Protein AF-A0AAN7PY61-F1 (afdb_monomer_lite)

InterPro domains:
  IPR019351 Protein of unknown function DUF2039 [PF10217] (177-212)
  IPR019351 Protein of unknown function DUF2039 [PTHR22876] (178-286)

Structure (mmCIF, N/CA/C/O backbone):
data_AF-A0AAN7PY61-F1
#
_entry.id   AF-A0AAN7PY61-F1
#
loop_
_atom_site.group_PDB
_atom_site.id
_atom_site.type_symbol
_atom_site.label_atom_id
_atom_site.label_alt_id
_atom_site.label_comp_id
_atom_site.label_asym_id
_atom_site.label_entity_id
_atom_site.label_seq_id
_atom_site.pdbx_PDB_ins_code
_atom_site.Cartn_x
_atom_site.Cartn_y
_atom_site.Cartn_z
_atom_site.occupancy
_atom_site.B_iso_or_equiv
_atom_site.auth_seq_id
_atom_site.auth_comp_id
_atom_site.auth_asym_id
_atom_site.auth_atom_id
_atom_site.pdbx_PDB_model_num
ATOM 1 N N . MET A 1 1 ? 0.287 25.549 4.977 1.00 31.89 1 MET A N 1
ATOM 2 C CA . MET A 1 1 ? 0.497 26.054 3.601 1.00 31.89 1 MET A CA 1
ATOM 3 C C . MET A 1 1 ? 0.969 24.890 2.740 1.00 31.89 1 MET A C 1
ATOM 5 O O . MET A 1 1 ? 1.768 24.112 3.234 1.00 31.89 1 MET A O 1
ATOM 9 N N . PHE A 1 2 ? 0.433 24.781 1.518 1.00 29.36 2 PHE A N 1
ATOM 10 C CA . PHE A 1 2 ? 0.507 23.669 0.547 1.00 29.36 2 PHE A CA 1
ATOM 11 C C . PHE A 1 2 ? -0.404 22.454 0.805 1.00 29.36 2 PHE A C 1
ATOM 13 O O . PHE A 1 2 ? 0.019 21.405 1.270 1.00 29.36 2 PHE A O 1
ATOM 20 N N . ARG A 1 3 ? -1.676 22.598 0.410 1.00 31.06 3 ARG A N 1
ATOM 21 C CA . ARG A 1 3 ? -2.543 21.488 -0.015 1.00 31.06 3 ARG A CA 1
ATOM 22 C C . ARG A 1 3 ? -3.275 21.902 -1.292 1.00 31.06 3 ARG A C 1
ATOM 24 O O . ARG A 1 3 ? -4.403 22.376 -1.241 1.00 31.06 3 ARG A O 1
ATOM 31 N N . GLN A 1 4 ? -2.618 21.745 -2.439 1.00 33.78 4 GLN A N 1
ATOM 32 C CA . GLN A 1 4 ? -3.354 21.411 -3.656 1.00 33.78 4 GLN A CA 1
ATOM 33 C C . GLN A 1 4 ? -3.580 19.902 -3.589 1.00 33.78 4 GLN A C 1
ATOM 35 O O . GLN A 1 4 ? -2.713 19.118 -3.954 1.00 33.78 4 GLN A O 1
ATOM 40 N N . VAL A 1 5 ? -4.708 19.503 -3.003 1.00 37.34 5 VAL A N 1
ATOM 41 C CA . VAL A 1 5 ? -5.177 18.117 -3.066 1.00 37.34 5 VAL A CA 1
ATOM 42 C C . VAL A 1 5 ? -5.652 17.911 -4.499 1.00 37.34 5 VAL A C 1
ATOM 44 O O . VAL A 1 5 ? -6.620 18.548 -4.924 1.00 37.34 5 VAL A O 1
ATOM 47 N N . PHE A 1 6 ? -4.938 17.099 -5.277 1.00 42.03 6 PHE A N 1
ATOM 48 C CA . PHE A 1 6 ? -5.400 16.716 -6.605 1.00 42.03 6 PHE A CA 1
ATOM 49 C C . PHE A 1 6 ? -6.742 15.984 -6.474 1.00 42.03 6 PHE A C 1
ATOM 51 O O . PHE A 1 6 ? -6.961 15.189 -5.564 1.00 42.03 6 PHE A O 1
ATOM 58 N N . SER A 1 7 ? -7.684 16.312 -7.359 1.00 38.72 7 SER A N 1
ATOM 59 C CA . SER A 1 7 ? -9.029 15.731 -7.353 1.00 38.72 7 SER A CA 1
ATOM 60 C C . SER A 1 7 ? -8.962 14.196 -7.448 1.00 38.72 7 SER A C 1
ATOM 62 O O .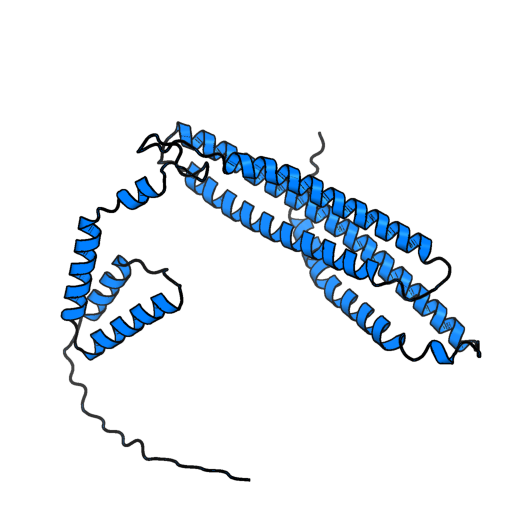 SER A 1 7 ? -8.171 13.694 -8.248 1.00 38.72 7 SER A O 1
ATOM 64 N N . PRO A 1 8 ? -9.863 13.440 -6.786 1.00 50.38 8 PRO A N 1
ATOM 65 C CA . PRO A 1 8 ? -10.015 11.986 -6.965 1.00 50.38 8 PRO A CA 1
ATOM 66 C C . PRO A 1 8 ? -10.172 11.536 -8.431 1.00 50.38 8 PRO A C 1
ATOM 68 O O . PRO A 1 8 ? -9.988 10.365 -8.764 1.00 50.38 8 PRO A O 1
ATOM 71 N N . ARG A 1 9 ? -10.515 12.463 -9.337 1.00 45.38 9 ARG A N 1
ATOM 72 C CA . ARG A 1 9 ? -10.538 12.226 -10.785 1.00 45.38 9 ARG A CA 1
ATOM 73 C C . ARG A 1 9 ? -9.144 11.964 -11.369 1.00 45.38 9 ARG A C 1
ATOM 75 O O . ARG A 1 9 ? -9.044 11.174 -12.300 1.00 45.38 9 ARG A O 1
ATOM 82 N N . CYS A 1 10 ? -8.081 12.554 -10.822 1.00 50.44 10 CYS A N 1
ATOM 83 C CA . CYS A 1 10 ? -6.712 12.364 -11.307 1.00 50.44 10 CYS A CA 1
ATOM 84 C C . CYS A 1 10 ? -6.205 10.936 -11.057 1.00 50.44 10 CYS A C 1
ATOM 86 O O . CYS A 1 10 ? -5.660 10.326 -11.972 1.00 50.44 10 CYS A O 1
ATOM 88 N N . LEU A 1 11 ? -6.471 10.365 -9.877 1.00 51.31 11 LEU A N 1
ATOM 89 C CA . LEU A 1 11 ? -6.081 8.990 -9.532 1.00 51.31 11 LEU A CA 1
ATOM 90 C C . LEU A 1 11 ? -6.728 7.946 -10.453 1.00 51.31 11 LEU A C 1
ATOM 92 O O . LEU A 1 11 ? -6.049 7.043 -10.941 1.00 51.31 11 LEU A O 1
ATOM 96 N N . LYS A 1 12 ? -8.021 8.102 -10.772 1.00 62.75 12 LYS A N 1
ATOM 97 C CA . LYS A 1 12 ? -8.717 7.207 -11.716 1.00 62.75 12 LYS A CA 1
ATOM 98 C C . LYS A 1 12 ? -8.114 7.270 -13.118 1.00 62.75 12 LYS A C 1
ATOM 100 O O . LYS A 1 12 ? -7.928 6.227 -13.744 1.00 62.75 12 LYS A O 1
ATOM 105 N N . THR A 1 13 ? -7.768 8.468 -13.586 1.00 61.09 13 THR A N 1
ATOM 106 C CA . THR A 1 13 ? -7.102 8.656 -14.880 1.00 61.09 13 THR A CA 1
ATOM 107 C C . THR A 1 13 ? -5.714 8.022 -14.879 1.00 61.09 13 THR A C 1
ATOM 109 O O . THR A 1 13 ? -5.390 7.279 -15.795 1.00 61.09 13 THR A O 1
ATOM 112 N N . ILE A 1 14 ? -4.917 8.228 -13.828 1.00 54.44 14 ILE A N 1
ATOM 113 C CA . ILE A 1 14 ? -3.570 7.654 -13.702 1.00 54.44 14 ILE A CA 1
ATOM 114 C C . ILE A 1 14 ? -3.623 6.118 -13.668 1.00 54.44 14 ILE A C 1
ATOM 116 O O . ILE A 1 14 ? -2.855 5.463 -14.372 1.00 54.44 14 ILE A O 1
ATOM 120 N N . HIS A 1 15 ? -4.557 5.530 -12.918 1.00 59.66 15 HIS A N 1
ATOM 121 C CA . HIS A 1 15 ? -4.718 4.077 -12.841 1.00 59.66 15 HIS A CA 1
ATOM 122 C C . HIS A 1 15 ? -5.191 3.464 -14.174 1.00 59.66 15 HIS A C 1
ATOM 124 O O . HIS A 1 15 ? -4.709 2.404 -14.582 1.00 59.66 15 HIS A O 1
ATOM 130 N N . ALA A 1 16 ? -6.084 4.147 -14.900 1.00 65.00 16 ALA A N 1
ATOM 131 C CA . ALA A 1 16 ? -6.486 3.749 -16.251 1.00 65.00 16 ALA A CA 1
ATOM 132 C C . ALA A 1 16 ? -5.308 3.810 -17.239 1.00 65.00 16 ALA A C 1
ATOM 134 O O . ALA A 1 16 ? -5.116 2.885 -18.034 1.00 65.00 16 ALA A O 1
ATOM 135 N N . THR A 1 17 ? -4.476 4.850 -17.136 1.00 63.41 17 THR A N 1
ATOM 136 C CA . THR A 1 17 ? -3.245 4.986 -17.921 1.00 63.41 17 THR A CA 1
ATOM 137 C C . THR A 1 17 ? -2.281 3.840 -17.615 1.00 63.41 17 THR A C 1
ATOM 139 O O . THR A 1 17 ? -1.837 3.167 -18.541 1.00 63.41 17 THR A O 1
ATOM 142 N N . LEU A 1 18 ? -2.035 3.514 -16.341 1.00 59.16 18 LEU A N 1
ATOM 143 C CA . LEU A 1 18 ? -1.177 2.385 -15.955 1.00 59.16 18 LEU A CA 1
ATOM 144 C C . LEU A 1 18 ? -1.665 1.047 -16.528 1.00 59.16 18 LEU A C 1
ATOM 146 O O . LEU A 1 18 ? -0.865 0.305 -17.101 1.00 59.16 18 LEU A O 1
ATOM 150 N N . LYS A 1 19 ? -2.973 0.761 -16.461 1.00 65.19 19 LYS A N 1
ATOM 151 C CA . LYS A 1 19 ? -3.559 -0.455 -17.060 1.00 65.19 19 LYS A CA 1
ATOM 152 C C . LYS A 1 19 ? -3.332 -0.552 -18.570 1.00 65.19 19 LYS A C 1
ATOM 154 O O . LYS A 1 19 ? -3.114 -1.649 -19.075 1.00 65.19 19 LYS A O 1
ATOM 159 N N . CYS A 1 20 ? -3.350 0.571 -19.286 1.00 59.47 20 CYS A N 1
ATOM 160 C CA . CYS A 1 20 ? -3.084 0.597 -20.727 1.00 59.47 20 CYS A CA 1
ATOM 161 C C . CYS A 1 20 ? -1.586 0.506 -21.066 1.00 59.47 20 CYS A C 1
ATOM 163 O O . CYS A 1 20 ? -1.228 0.082 -22.166 1.00 59.47 20 CYS A O 1
ATOM 165 N N . PHE A 1 21 ? -0.709 0.912 -20.144 1.00 57.25 21 PHE A N 1
ATOM 166 C CA . PHE A 1 21 ? 0.735 1.002 -20.369 1.00 57.25 21 PHE A CA 1
ATOM 167 C C . PHE A 1 21 ? 1.491 -0.301 -20.088 1.00 57.25 21 PHE A C 1
ATOM 169 O O . PHE A 1 21 ? 2.399 -0.646 -20.844 1.00 57.25 21 PHE A O 1
ATOM 176 N N . VAL A 1 22 ? 1.108 -1.059 -19.055 1.00 55.91 22 VAL A N 1
ATOM 177 C CA . VAL A 1 22 ? 1.799 -2.309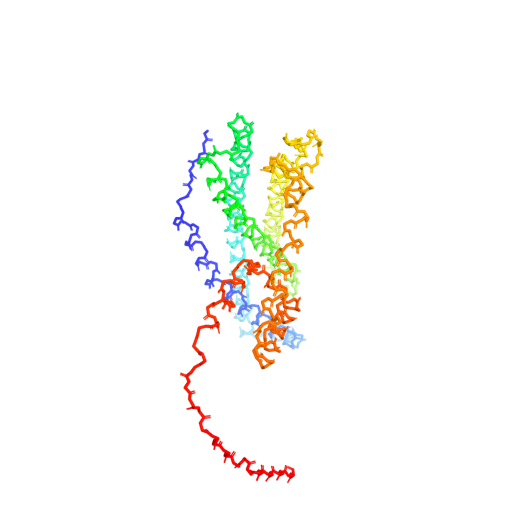 -18.674 1.00 55.91 22 VAL A CA 1
ATOM 178 C C . VAL A 1 22 ? 1.891 -3.332 -19.828 1.00 55.91 22 VAL A C 1
ATOM 180 O O . VAL A 1 22 ? 2.986 -3.847 -20.062 1.00 55.91 22 VAL A O 1
ATOM 183 N N . PRO A 1 23 ? 0.834 -3.589 -20.630 1.00 56.28 23 PRO A N 1
ATOM 184 C CA . PRO A 1 23 ? 0.918 -4.527 -21.756 1.00 56.28 23 PRO A CA 1
ATOM 185 C C . PRO A 1 23 ? 1.880 -4.076 -22.866 1.00 56.28 23 PRO A C 1
ATOM 187 O O . PRO A 1 23 ? 2.517 -4.908 -23.513 1.00 56.28 23 PRO A O 1
ATOM 190 N N . LYS A 1 24 ? 2.019 -2.759 -23.082 1.00 54.06 24 LYS A N 1
ATOM 191 C CA . LYS A 1 24 ? 2.924 -2.203 -24.101 1.00 54.06 24 LYS A CA 1
ATOM 192 C C . LYS A 1 24 ? 4.390 -2.419 -23.722 1.00 54.06 24 LYS A C 1
ATOM 194 O O . LYS A 1 24 ? 5.179 -2.799 -24.581 1.00 54.06 24 LYS A O 1
ATOM 199 N N . LEU A 1 25 ? 4.733 -2.278 -22.440 1.00 49.75 25 LEU A N 1
ATOM 200 C CA . LEU A 1 25 ? 6.088 -2.528 -21.928 1.00 49.75 25 LEU A CA 1
ATOM 201 C C . LEU A 1 25 ? 6.501 -4.005 -22.048 1.00 49.75 25 LEU A C 1
ATOM 203 O O . LEU A 1 25 ? 7.643 -4.303 -22.394 1.00 49.75 25 LEU A O 1
ATOM 207 N N . ILE A 1 26 ? 5.567 -4.938 -21.832 1.00 54.41 26 ILE A N 1
ATOM 208 C CA . ILE A 1 26 ? 5.822 -6.381 -21.992 1.00 54.41 26 ILE A CA 1
ATOM 209 C C . ILE A 1 26 ? 6.136 -6.723 -23.457 1.00 54.41 26 ILE A C 1
ATOM 211 O O . ILE A 1 26 ? 7.052 -7.500 -23.727 1.00 54.41 26 ILE A O 1
ATOM 215 N N . LYS A 1 27 ? 5.426 -6.103 -24.409 1.00 50.75 27 LYS A N 1
ATOM 216 C CA . LYS A 1 27 ? 5.650 -6.318 -25.846 1.00 50.75 27 LYS A CA 1
ATOM 217 C C . LYS A 1 27 ? 7.032 -5.829 -26.298 1.00 50.75 27 LYS A C 1
ATOM 219 O O . LYS A 1 27 ? 7.683 -6.513 -27.080 1.00 50.75 27 LYS A O 1
ATOM 224 N N . VAL A 1 28 ? 7.510 -4.705 -25.754 1.00 50.09 28 VAL A N 1
ATOM 225 C CA . VAL A 1 28 ? 8.865 -4.181 -26.020 1.00 50.09 28 VAL A CA 1
ATOM 226 C C . VAL A 1 28 ? 9.947 -5.134 -25.494 1.00 50.09 28 VAL A C 1
ATOM 228 O O . VAL A 1 28 ? 10.919 -5.392 -26.196 1.00 50.09 28 VAL A O 1
ATOM 231 N N . ARG A 1 29 ? 9.757 -5.737 -24.310 1.00 49.03 29 ARG A N 1
ATOM 232 C CA . ARG A 1 29 ? 10.710 -6.701 -23.724 1.00 49.03 29 ARG A CA 1
ATOM 233 C C . ARG A 1 29 ? 10.840 -7.998 -24.529 1.00 49.03 29 ARG A C 1
ATOM 235 O O . ARG A 1 29 ? 11.942 -8.516 -24.679 1.00 49.03 29 ARG A O 1
ATOM 242 N N . TYR A 1 30 ? 9.734 -8.528 -25.049 1.00 50.06 30 TYR A N 1
ATOM 243 C CA . TYR A 1 30 ? 9.778 -9.734 -25.885 1.00 50.06 30 TYR A CA 1
ATOM 244 C C . TYR A 1 30 ? 10.521 -9.488 -27.201 1.00 50.06 30 TYR A C 1
ATOM 246 O O . TYR A 1 30 ? 11.297 -10.336 -27.638 1.00 50.06 30 TYR A O 1
ATOM 254 N N . LEU A 1 31 ? 10.337 -8.309 -27.798 1.00 45.94 31 LEU A N 1
ATOM 255 C CA . LEU A 1 31 ? 11.013 -7.938 -29.039 1.00 45.94 31 LEU A CA 1
ATOM 256 C C . LEU A 1 31 ? 12.522 -7.739 -28.845 1.00 45.94 31 LEU A C 1
ATOM 258 O O . LEU A 1 31 ? 13.288 -8.118 -29.727 1.00 45.94 31 LEU A O 1
ATOM 262 N N . THR A 1 32 ? 12.963 -7.231 -27.690 1.00 45.12 32 THR A N 1
ATOM 263 C CA . THR A 1 32 ? 14.395 -7.070 -27.380 1.00 45.12 32 THR A CA 1
ATOM 264 C C . THR A 1 32 ? 15.069 -8.356 -26.894 1.00 45.12 32 THR A C 1
ATOM 266 O O . THR A 1 32 ? 16.267 -8.511 -27.089 1.00 45.12 32 THR A O 1
ATOM 269 N N . GLN A 1 33 ? 14.353 -9.322 -26.309 1.00 47.44 33 GLN A N 1
ATOM 270 C CA . GLN A 1 33 ? 14.961 -10.607 -25.921 1.00 47.44 33 GLN A CA 1
ATOM 271 C C . GLN A 1 33 ? 15.069 -11.612 -27.079 1.00 47.44 33 GLN A C 1
ATOM 273 O O . GLN A 1 33 ? 16.054 -12.344 -27.150 1.00 47.44 33 GLN A O 1
ATOM 278 N N . LEU A 1 34 ? 14.103 -11.642 -28.005 1.00 45.34 34 LEU A N 1
ATOM 279 C CA . LEU A 1 34 ? 14.107 -12.592 -29.130 1.00 45.34 34 LEU A CA 1
ATOM 280 C C . LEU A 1 34 ? 15.089 -12.227 -30.257 1.00 45.34 34 LEU A C 1
ATOM 282 O O . LEU A 1 34 ? 15.466 -13.099 -31.032 1.00 45.34 34 LEU A O 1
ATOM 286 N N . SER A 1 35 ? 15.527 -10.970 -30.347 1.00 44.31 35 SER A N 1
ATOM 287 C CA . SER A 1 35 ? 16.382 -10.482 -31.443 1.00 44.31 35 SER A CA 1
ATOM 288 C C . SER A 1 35 ? 17.881 -10.417 -31.109 1.00 44.31 35 SER A C 1
ATOM 290 O O . SER A 1 35 ? 18.705 -10.370 -32.020 1.00 44.31 35 SER A O 1
ATOM 292 N N . PHE A 1 36 ? 18.269 -10.459 -29.828 1.00 45.22 36 PHE A N 1
ATOM 293 C CA . PHE A 1 36 ? 19.639 -10.118 -29.412 1.00 45.22 36 PHE A CA 1
ATOM 294 C C . PHE A 1 36 ? 20.602 -11.300 -29.207 1.00 45.22 36 PHE A C 1
ATOM 296 O O . PHE A 1 36 ? 21.813 -11.104 -29.268 1.00 45.22 36 PHE A O 1
ATOM 303 N N . GLY A 1 37 ? 20.112 -12.526 -28.995 1.00 40.00 37 GLY A N 1
ATOM 304 C CA . GLY A 1 37 ? 20.971 -13.657 -28.608 1.00 40.00 37 GLY A CA 1
ATOM 305 C C . GLY A 1 37 ? 21.732 -14.358 -29.741 1.00 40.00 37 GLY A C 1
ATOM 306 O O . GLY A 1 37 ? 22.727 -15.021 -29.470 1.00 40.00 37 GLY A O 1
ATOM 307 N N . VAL A 1 38 ? 21.286 -14.244 -30.998 1.00 41.19 38 VAL A N 1
ATOM 308 C CA . VAL A 1 38 ? 21.812 -15.088 -32.097 1.00 41.19 38 VAL A CA 1
ATOM 309 C C . VAL A 1 38 ? 22.368 -14.280 -33.276 1.00 41.19 38 VAL A C 1
ATOM 311 O O . VAL A 1 38 ? 23.276 -14.748 -33.952 1.00 41.19 38 VAL A O 1
ATOM 314 N N . VAL A 1 39 ? 21.911 -13.044 -33.503 1.00 43.97 39 VAL A N 1
ATOM 315 C CA . VAL A 1 39 ? 22.248 -12.306 -34.738 1.00 43.97 39 VAL A CA 1
ATOM 316 C C . VAL A 1 39 ? 23.502 -11.429 -34.596 1.00 43.97 39 VAL A C 1
ATOM 318 O O . VAL A 1 39 ? 24.275 -11.287 -35.543 1.00 43.97 39 VAL A O 1
ATOM 321 N N . TYR A 1 40 ? 23.776 -10.882 -33.408 1.00 44.53 40 TYR A N 1
ATOM 322 C CA . TYR A 1 40 ? 24.840 -9.879 -33.242 1.00 44.53 40 TYR A CA 1
ATOM 323 C C . TYR A 1 40 ? 26.268 -10.451 -33.255 1.00 44.53 40 TYR A C 1
ATOM 325 O O . TYR A 1 40 ? 27.204 -9.750 -33.631 1.00 44.53 40 TYR A O 1
ATOM 333 N N . ALA A 1 41 ? 26.460 -11.726 -32.900 1.00 44.16 41 ALA A N 1
ATOM 334 C CA . ALA A 1 41 ? 27.795 -12.329 -32.841 1.00 44.16 41 ALA A CA 1
ATOM 335 C C . ALA A 1 41 ? 28.369 -12.709 -34.224 1.00 44.16 41 ALA A C 1
ATOM 337 O O . ALA A 1 41 ? 29.582 -12.854 -34.355 1.00 44.16 41 ALA A O 1
ATOM 338 N N . GLN A 1 42 ? 27.537 -12.834 -35.266 1.00 43.81 42 GLN A N 1
ATOM 339 C CA . GLN A 1 42 ? 27.986 -13.191 -36.624 1.00 43.81 42 GLN A CA 1
ATOM 340 C C . GLN A 1 42 ? 28.169 -11.988 -37.568 1.00 43.81 42 GLN A C 1
ATOM 342 O O . GLN A 1 42 ? 28.824 -12.129 -38.598 1.00 43.81 42 GLN A O 1
ATOM 347 N N . HIS A 1 43 ? 27.668 -10.796 -37.220 1.00 45.84 43 HIS A N 1
ATOM 348 C CA . HIS A 1 43 ? 27.615 -9.644 -38.137 1.00 45.84 43 HIS A CA 1
ATOM 349 C C . HIS A 1 43 ? 28.695 -8.563 -37.944 1.00 45.84 43 HIS A C 1
ATOM 351 O O . HIS A 1 43 ? 28.746 -7.613 -38.726 1.00 45.84 43 HIS A O 1
ATOM 357 N N . ILE A 1 44 ? 29.609 -8.706 -36.976 1.00 51.09 44 ILE A N 1
ATOM 358 C CA . ILE A 1 44 ? 30.625 -7.678 -36.653 1.00 51.09 44 ILE A CA 1
ATOM 359 C C . ILE A 1 44 ? 31.589 -7.371 -37.825 1.00 51.09 44 ILE A C 1
ATOM 361 O O . ILE A 1 44 ? 32.201 -6.306 -37.842 1.00 51.09 44 ILE A O 1
ATOM 365 N N . ASN A 1 45 ? 31.675 -8.219 -38.857 1.00 47.81 45 ASN A N 1
ATOM 366 C CA . ASN A 1 45 ? 32.587 -8.008 -39.991 1.00 47.81 45 ASN A CA 1
ATOM 367 C C . ASN A 1 45 ? 31.963 -7.427 -41.276 1.00 47.81 45 ASN A C 1
ATOM 369 O O . ASN A 1 45 ? 32.686 -7.260 -42.256 1.00 47.81 45 ASN A O 1
ATOM 373 N N . LEU A 1 46 ? 30.670 -7.073 -41.309 1.00 45.22 46 LEU A N 1
ATOM 374 C CA . LEU A 1 46 ? 30.045 -6.484 -42.506 1.00 45.22 46 LEU A CA 1
ATOM 375 C C . LEU A 1 46 ? 29.104 -5.326 -42.133 1.00 45.22 46 LEU A C 1
ATOM 377 O O . LEU A 1 46 ? 27.912 -5.520 -41.907 1.00 45.22 46 LEU A O 1
ATOM 381 N N . ARG A 1 47 ? 29.629 -4.093 -42.085 1.00 53.56 47 ARG A N 1
ATOM 382 C CA . ARG A 1 47 ? 28.804 -2.871 -42.033 1.00 53.56 47 ARG A CA 1
ATOM 383 C C . ARG A 1 47 ? 28.218 -2.599 -43.418 1.00 53.56 47 ARG A C 1
ATOM 385 O O . ARG A 1 47 ? 28.839 -1.922 -44.233 1.00 53.56 47 ARG A O 1
ATOM 392 N N . THR A 1 48 ? 27.041 -3.144 -43.697 1.00 60.59 48 THR A N 1
ATOM 393 C CA . THR A 1 48 ? 26.218 -2.708 -44.831 1.00 60.59 48 THR A CA 1
ATOM 394 C C . THR A 1 48 ? 25.410 -1.458 -44.440 1.00 60.59 48 THR A C 1
ATOM 396 O O . THR A 1 48 ? 25.161 -1.247 -43.252 1.00 60.59 48 THR A O 1
ATOM 399 N N . PRO A 1 49 ? 24.982 -0.616 -45.399 1.00 62.22 49 PRO A N 1
ATOM 400 C CA . PRO A 1 49 ? 24.085 0.517 -45.137 1.00 62.22 49 PRO A CA 1
ATOM 401 C C . PRO A 1 49 ? 22.772 0.102 -44.456 1.00 62.22 49 PRO A C 1
ATOM 403 O O . PRO A 1 49 ? 22.286 0.806 -43.580 1.00 62.22 49 PRO A O 1
ATOM 406 N N . GLU A 1 50 ? 22.251 -1.081 -44.791 1.00 62.31 50 GLU A N 1
ATOM 407 C CA . GLU A 1 50 ? 21.067 -1.666 -44.148 1.00 62.31 50 GLU A CA 1
ATOM 408 C C . GLU A 1 50 ? 21.297 -1.933 -42.646 1.00 62.31 50 GLU A C 1
ATOM 410 O O . GLU A 1 50 ? 20.386 -1.743 -41.844 1.00 62.31 50 GLU A O 1
ATOM 415 N N . ASN A 1 51 ? 22.521 -2.286 -42.229 1.00 66.25 51 ASN A N 1
ATOM 416 C CA . ASN A 1 51 ? 22.855 -2.507 -40.814 1.00 66.25 51 ASN A CA 1
ATOM 417 C C . ASN A 1 51 ? 22.910 -1.202 -39.995 1.00 66.25 51 ASN A C 1
ATOM 419 O O . ASN A 1 51 ? 22.736 -1.253 -38.780 1.00 66.25 51 ASN A O 1
ATOM 423 N N . LEU A 1 52 ? 23.130 -0.046 -40.635 1.00 72.31 52 LEU A N 1
ATOM 424 C CA . LEU A 1 52 ? 23.141 1.265 -39.968 1.00 72.31 52 LEU A CA 1
ATOM 425 C C . LEU A 1 52 ? 21.725 1.745 -39.615 1.00 72.31 52 LEU A C 1
ATOM 427 O O . LEU A 1 52 ? 21.511 2.230 -38.508 1.00 72.31 52 LEU A O 1
ATOM 431 N N . GLU A 1 53 ? 20.750 1.559 -40.509 1.00 77.81 53 GLU A N 1
ATOM 432 C CA . GLU A 1 53 ? 19.347 1.937 -40.262 1.00 77.81 53 GLU A CA 1
ATOM 433 C C . GLU A 1 53 ? 18.743 1.138 -39.092 1.00 77.81 53 GLU A C 1
ATOM 435 O O . GLU A 1 53 ? 18.123 1.702 -38.190 1.00 77.81 53 GLU A O 1
ATOM 440 N N . HIS A 1 54 ? 19.037 -0.166 -39.028 1.00 78.50 54 HIS A N 1
ATOM 441 C CA . HIS A 1 54 ? 18.622 -1.022 -37.911 1.00 78.50 54 HIS A CA 1
ATOM 442 C C . HIS A 1 54 ? 19.251 -0.592 -36.575 1.00 78.50 54 HIS A C 1
ATOM 444 O O . HIS A 1 54 ? 18.614 -0.700 -35.525 1.00 78.50 54 HIS A O 1
ATOM 450 N N . GLU A 1 55 ? 20.492 -0.095 -36.590 1.00 79.50 55 GLU A N 1
ATOM 451 C CA . GLU A 1 55 ? 21.158 0.416 -35.390 1.00 79.50 55 GLU A CA 1
ATOM 452 C C . GLU A 1 55 ? 20.476 1.688 -34.862 1.00 79.50 55 GLU A C 1
ATOM 454 O O . GLU A 1 55 ? 20.255 1.825 -33.655 1.00 79.50 55 GLU A O 1
ATOM 459 N N . GLU A 1 56 ? 20.099 2.607 -35.754 1.00 81.62 56 GLU A N 1
ATOM 460 C CA . GLU A 1 56 ? 19.373 3.827 -35.392 1.00 81.62 56 GLU A CA 1
ATOM 461 C C . GLU A 1 56 ? 17.982 3.531 -34.825 1.00 81.62 56 GLU A C 1
ATOM 463 O O . GLU A 1 56 ? 17.597 4.118 -33.808 1.00 81.62 56 GLU A O 1
ATOM 468 N N . ASP A 1 57 ? 17.248 2.591 -35.421 1.00 81.88 57 ASP A N 1
ATOM 469 C CA . ASP A 1 57 ? 15.938 2.176 -34.919 1.00 81.88 57 ASP A CA 1
ATOM 470 C C . ASP A 1 57 ? 16.037 1.499 -33.547 1.00 81.88 57 ASP A C 1
ATOM 472 O O . ASP A 1 57 ? 15.225 1.777 -32.659 1.00 81.88 57 ASP A O 1
ATOM 476 N N . LEU A 1 58 ? 17.068 0.679 -33.313 1.00 79.19 58 LEU A N 1
ATOM 477 C CA . LEU A 1 58 ? 17.339 0.104 -31.992 1.00 79.19 58 LEU A CA 1
ATOM 478 C C . LEU A 1 58 ? 17.673 1.183 -30.955 1.00 79.19 58 LEU A C 1
ATOM 480 O O . LEU A 1 58 ? 17.167 1.127 -29.827 1.00 79.19 58 LEU A O 1
ATOM 484 N N . ARG A 1 59 ? 18.481 2.189 -31.317 1.00 80.81 59 ARG A N 1
ATOM 485 C CA . ARG A 1 59 ? 18.775 3.334 -30.438 1.00 80.81 59 ARG A CA 1
ATOM 486 C C . ARG A 1 59 ? 17.511 4.130 -30.121 1.00 80.81 59 ARG A C 1
ATOM 488 O O . ARG A 1 59 ? 17.279 4.448 -28.954 1.00 80.81 59 ARG A O 1
ATOM 495 N N . ARG A 1 60 ? 16.665 4.400 -31.123 1.00 82.88 60 ARG A N 1
ATOM 496 C CA . ARG A 1 60 ? 15.383 5.103 -30.947 1.00 82.88 60 ARG A CA 1
ATOM 497 C C . ARG A 1 60 ? 14.450 4.325 -30.021 1.00 82.88 60 ARG A C 1
ATOM 499 O O . ARG A 1 60 ? 13.961 4.890 -29.048 1.00 82.88 60 ARG A O 1
ATOM 506 N N . ALA A 1 61 ? 14.274 3.027 -30.261 1.00 81.31 61 ALA A N 1
ATOM 507 C CA . ALA A 1 61 ? 13.450 2.160 -29.422 1.00 81.31 61 ALA A CA 1
ATOM 508 C C . ALA A 1 61 ? 13.968 2.078 -27.975 1.00 81.31 61 ALA A C 1
ATOM 510 O O . ALA A 1 61 ? 13.175 2.089 -27.031 1.00 81.31 61 ALA A O 1
ATOM 511 N N . THR A 1 62 ? 15.292 2.037 -27.784 1.00 80.19 62 THR A N 1
ATOM 512 C CA . THR A 1 62 ? 15.914 2.057 -26.449 1.00 80.19 62 THR A CA 1
ATOM 513 C C . THR A 1 62 ? 15.599 3.361 -25.718 1.00 80.19 62 THR A C 1
ATOM 515 O O . THR A 1 62 ? 15.076 3.324 -24.604 1.00 80.19 62 THR A O 1
ATOM 518 N N . LEU A 1 63 ? 15.826 4.504 -26.372 1.00 81.94 63 LEU A N 1
ATOM 519 C CA . LEU A 1 63 ? 15.559 5.827 -25.809 1.00 81.94 63 LEU A CA 1
ATOM 520 C C . LEU A 1 63 ? 14.072 6.026 -25.474 1.00 81.94 63 LEU A C 1
ATOM 522 O O . LEU A 1 63 ? 13.726 6.578 -24.429 1.00 81.94 63 LEU A O 1
ATOM 526 N N . GLU A 1 64 ? 13.169 5.573 -26.344 1.00 83.62 64 GLU A N 1
ATOM 527 C CA . GLU A 1 64 ? 11.728 5.587 -26.081 1.00 83.62 64 GLU A CA 1
ATOM 528 C C . GLU A 1 64 ? 11.376 4.735 -24.858 1.00 83.62 64 GLU A C 1
ATOM 530 O O . GLU A 1 64 ? 10.659 5.202 -23.970 1.00 83.62 64 GLU A O 1
ATOM 535 N N . GLY A 1 65 ? 11.928 3.521 -24.761 1.00 82.69 65 GLY A N 1
ATOM 536 C CA . GLY A 1 65 ? 11.763 2.642 -23.604 1.00 82.69 65 GLY A CA 1
ATOM 537 C C . GLY A 1 65 ? 12.209 3.294 -22.293 1.00 82.69 65 GLY A C 1
ATOM 538 O O . GLY A 1 65 ? 11.471 3.271 -21.307 1.00 82.69 65 GLY A O 1
ATOM 539 N N . GLU A 1 66 ? 13.377 3.934 -22.286 1.00 81.88 66 GLU A N 1
ATOM 540 C CA . GLU A 1 66 ? 13.914 4.660 -21.129 1.00 81.88 66 GLU A CA 1
ATOM 541 C C . GLU A 1 66 ? 13.032 5.854 -20.738 1.00 81.88 66 GLU A C 1
ATOM 543 O O . GLU A 1 66 ? 12.725 6.048 -19.556 1.00 81.88 66 GLU A O 1
ATOM 548 N N . ASN A 1 67 ? 12.552 6.621 -21.721 1.00 83.69 67 ASN A N 1
ATOM 549 C CA . ASN A 1 67 ? 11.616 7.719 -21.490 1.00 83.69 67 ASN A CA 1
ATOM 550 C C . ASN A 1 67 ? 10.304 7.222 -20.867 1.00 83.69 67 ASN A C 1
ATOM 552 O O . ASN A 1 67 ? 9.796 7.842 -19.928 1.00 83.69 67 ASN A O 1
ATOM 556 N N . TYR A 1 68 ? 9.776 6.086 -21.330 1.00 86.25 68 TYR A N 1
ATOM 557 C CA . TYR A 1 68 ? 8.588 5.474 -20.737 1.00 86.25 68 TYR A CA 1
ATOM 558 C C . TYR A 1 68 ? 8.826 5.005 -19.301 1.00 86.25 68 TYR A C 1
ATOM 560 O O . TYR A 1 68 ? 7.983 5.250 -18.437 1.00 86.25 68 TYR A O 1
ATOM 568 N N . LEU A 1 69 ? 9.969 4.375 -19.018 1.00 87.69 69 LEU A N 1
ATOM 569 C CA . LEU A 1 69 ? 10.327 3.976 -17.655 1.00 87.69 69 LEU A CA 1
ATOM 570 C C . LEU A 1 69 ? 10.456 5.195 -16.735 1.00 87.69 69 LEU A C 1
ATOM 572 O O . LEU A 1 69 ? 9.936 5.179 -15.620 1.00 87.69 69 LEU A O 1
ATOM 576 N N . SER A 1 70 ? 11.070 6.279 -17.213 1.00 88.25 70 SER A N 1
ATOM 577 C CA . SER A 1 70 ? 11.180 7.530 -16.459 1.00 88.25 70 SER A CA 1
ATOM 578 C C . SER A 1 70 ? 9.806 8.132 -16.137 1.00 88.25 70 SER A C 1
ATOM 580 O O . SER A 1 70 ? 9.542 8.485 -14.986 1.00 88.25 70 SER A O 1
ATOM 582 N N . GLN A 1 71 ? 8.893 8.187 -17.113 1.00 89.94 71 GLN A N 1
ATOM 583 C CA . GLN A 1 71 ? 7.516 8.646 -16.889 1.00 89.94 71 GLN A CA 1
ATOM 584 C C . GLN A 1 71 ? 6.775 7.758 -15.885 1.00 89.94 71 GLN A C 1
ATOM 586 O O . GLN A 1 71 ? 6.103 8.269 -14.986 1.00 89.94 71 GLN A O 1
ATOM 591 N N . LEU A 1 72 ? 6.934 6.438 -15.997 1.00 90.56 72 LEU A N 1
ATOM 592 C CA . LEU A 1 72 ? 6.318 5.474 -15.094 1.00 90.56 72 LEU A CA 1
ATOM 593 C C . LEU A 1 72 ? 6.809 5.653 -13.651 1.00 90.56 72 LEU A C 1
ATOM 595 O O . LEU A 1 72 ? 5.992 5.668 -12.732 1.00 90.56 72 LEU A O 1
ATOM 599 N N .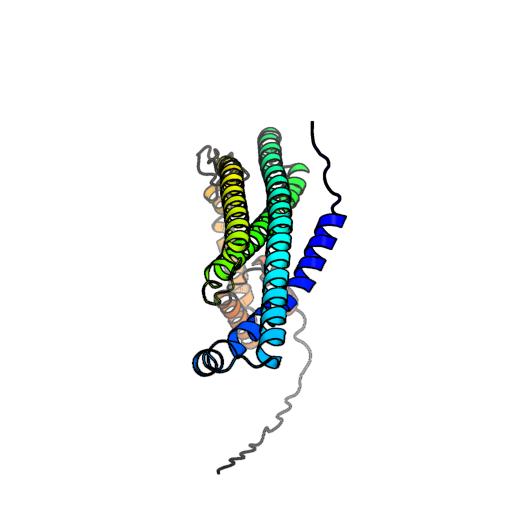 ILE A 1 73 ? 8.115 5.849 -13.448 1.00 92.56 73 ILE A N 1
ATOM 600 C CA . ILE A 1 73 ? 8.701 6.132 -12.129 1.00 92.56 73 ILE A CA 1
ATOM 601 C C . ILE A 1 73 ? 8.135 7.433 -11.550 1.00 92.56 73 ILE A C 1
ATOM 603 O O . ILE A 1 73 ? 7.757 7.466 -10.377 1.00 92.56 73 ILE A O 1
ATOM 607 N N . CYS A 1 74 ? 8.018 8.488 -12.362 1.00 91.31 74 CYS A N 1
ATOM 608 C CA . CYS A 1 74 ? 7.414 9.754 -11.944 1.00 91.31 74 CYS A CA 1
ATOM 609 C C . CYS A 1 74 ? 5.950 9.585 -11.511 1.00 91.31 74 CYS A C 1
ATOM 611 O O . CYS A 1 74 ? 5.564 10.081 -10.453 1.00 91.31 74 CYS A O 1
ATOM 613 N N . MET A 1 75 ? 5.140 8.854 -12.284 1.00 92.88 75 MET A N 1
ATOM 614 C CA . MET A 1 75 ? 3.745 8.566 -11.928 1.00 92.88 75 MET A CA 1
ATOM 615 C C . MET A 1 75 ? 3.650 7.748 -10.638 1.00 92.88 75 MET A C 1
ATOM 617 O O . MET A 1 75 ? 2.856 8.066 -9.754 1.00 92.88 75 MET A O 1
ATOM 621 N N . LEU A 1 76 ? 4.483 6.715 -10.512 1.00 94.50 76 LEU A N 1
ATOM 622 C CA . LEU A 1 76 ? 4.496 5.837 -9.350 1.00 94.50 76 LEU A CA 1
ATOM 623 C C . LEU A 1 76 ? 4.907 6.582 -8.079 1.00 94.50 76 LEU A C 1
ATOM 625 O O . LEU A 1 76 ? 4.316 6.374 -7.024 1.00 94.50 76 LEU A O 1
ATOM 629 N N . ARG A 1 77 ? 5.866 7.507 -8.186 1.00 95.06 77 ARG A N 1
ATOM 630 C CA . ARG A 1 77 ? 6.256 8.397 -7.090 1.00 95.06 77 ARG A CA 1
ATOM 631 C C . ARG A 1 77 ? 5.069 9.207 -6.567 1.00 95.06 77 ARG A C 1
ATOM 633 O O . ARG A 1 77 ? 4.891 9.287 -5.353 1.00 95.06 77 ARG A O 1
ATOM 640 N N . THR A 1 78 ? 4.282 9.799 -7.465 1.00 93.75 78 THR A N 1
ATOM 641 C CA . THR A 1 78 ? 3.088 10.573 -7.100 1.00 93.75 78 THR A CA 1
ATOM 642 C C . THR A 1 78 ? 2.052 9.687 -6.418 1.00 93.75 78 THR A C 1
ATOM 644 O O . THR A 1 78 ? 1.610 10.018 -5.324 1.00 93.75 78 THR A O 1
ATOM 647 N N . LEU A 1 79 ? 1.744 8.523 -6.999 1.00 94.62 79 LEU A N 1
ATOM 648 C CA . LEU A 1 79 ? 0.771 7.585 -6.431 1.00 94.62 79 LEU A CA 1
ATOM 649 C C . LEU A 1 79 ? 1.161 7.105 -5.033 1.00 94.62 79 LEU A C 1
ATOM 651 O O . LEU A 1 79 ? 0.322 7.101 -4.136 1.00 94.62 79 LEU A O 1
ATOM 655 N N . ILE A 1 80 ? 2.426 6.727 -4.831 1.00 94.81 80 ILE A N 1
ATOM 656 C CA . ILE A 1 80 ? 2.916 6.282 -3.522 1.00 94.81 80 ILE A CA 1
ATOM 657 C C . ILE A 1 80 ? 2.773 7.402 -2.495 1.00 94.81 80 ILE A C 1
ATOM 659 O O . ILE A 1 80 ? 2.311 7.137 -1.391 1.00 94.81 80 ILE A O 1
ATOM 663 N N . LEU A 1 81 ? 3.139 8.635 -2.856 1.00 94.38 81 LEU A N 1
ATOM 664 C CA . LEU A 1 81 ? 3.057 9.779 -1.951 1.00 94.38 81 LEU A CA 1
ATOM 665 C C . LEU A 1 81 ? 1.608 10.144 -1.598 1.00 94.38 81 LEU A C 1
ATOM 667 O O . LEU A 1 81 ? 1.307 10.387 -0.435 1.00 94.38 81 LEU A O 1
ATOM 671 N N . GLU A 1 82 ? 0.710 10.192 -2.580 1.00 94.06 82 GLU A N 1
ATOM 672 C CA . GLU A 1 82 ? -0.704 10.513 -2.348 1.00 94.06 82 GLU A CA 1
ATOM 673 C C . GLU A 1 82 ? -1.376 9.438 -1.488 1.00 94.06 82 GLU A C 1
ATOM 675 O O . GLU A 1 82 ? -1.978 9.746 -0.459 1.00 94.06 82 GLU A O 1
ATOM 680 N N . THR A 1 83 ? -1.186 8.168 -1.851 1.00 95.44 83 THR A N 1
ATOM 681 C CA . THR A 1 83 ? -1.764 7.025 -1.129 1.00 95.44 83 THR A CA 1
ATOM 682 C C . THR A 1 83 ? -1.216 6.934 0.294 1.00 95.44 83 THR A C 1
ATOM 684 O O . THR A 1 83 ? -1.970 6.666 1.229 1.00 95.44 83 THR A O 1
ATOM 687 N N . SER A 1 84 ? 0.082 7.193 0.500 1.00 96.19 84 SER A N 1
ATOM 688 C CA . SER A 1 84 ? 0.677 7.162 1.838 1.00 96.19 84 SER A CA 1
ATOM 689 C C . SER A 1 84 ? 0.159 8.290 2.728 1.00 96.19 84 SER A C 1
ATOM 691 O O . SER A 1 84 ? -0.097 8.050 3.907 1.00 96.19 84 SER A O 1
ATOM 693 N N . ILE A 1 85 ? -0.039 9.494 2.180 1.00 95.56 85 ILE A N 1
ATOM 694 C CA . ILE A 1 85 ? -0.635 10.621 2.908 1.00 95.56 85 ILE A CA 1
ATOM 695 C C . ILE A 1 85 ? -2.082 10.295 3.290 1.00 95.56 85 ILE A C 1
ATOM 697 O O . ILE A 1 85 ? -2.443 10.438 4.456 1.00 95.56 85 ILE A O 1
ATOM 701 N N . GLU A 1 86 ? -2.900 9.809 2.353 1.00 96.38 86 GLU A N 1
ATOM 702 C CA . GLU A 1 86 ? -4.282 9.416 2.658 1.00 96.38 86 GLU A CA 1
ATOM 703 C C . GLU A 1 86 ? -4.347 8.303 3.712 1.00 96.38 86 GLU A C 1
ATOM 705 O O . GLU A 1 86 ? -5.209 8.322 4.597 1.00 96.38 86 GLU A O 1
ATOM 710 N N . TYR A 1 87 ? -3.424 7.340 3.654 1.00 97.19 87 TYR A N 1
ATOM 711 C CA . TYR A 1 87 ? -3.356 6.271 4.642 1.00 97.19 87 TYR A CA 1
ATOM 712 C C . TYR A 1 87 ? -2.980 6.814 6.026 1.00 97.19 87 TYR A C 1
ATOM 714 O O . TYR A 1 87 ? -3.641 6.491 7.013 1.00 97.19 87 TYR A O 1
ATOM 722 N N . GLN A 1 88 ? -1.988 7.708 6.109 1.00 96.00 88 GLN A N 1
ATOM 723 C CA . GLN A 1 88 ? -1.614 8.387 7.355 1.00 96.00 88 GLN A CA 1
ATOM 724 C C . GLN A 1 88 ? -2.789 9.165 7.957 1.00 96.00 88 GLN A C 1
ATOM 726 O O . GLN A 1 88 ? -3.029 9.071 9.160 1.00 96.00 88 GLN A O 1
ATOM 731 N N . GLU A 1 89 ? -3.562 9.884 7.140 1.00 95.94 89 GLU A N 1
ATOM 732 C CA . GLU A 1 89 ? -4.768 10.580 7.600 1.00 95.94 89 GLU A CA 1
ATOM 733 C C . GLU A 1 89 ? -5.803 9.617 8.190 1.00 95.94 89 GLU A C 1
ATOM 735 O O . GLU A 1 89 ? -6.390 9.909 9.235 1.00 95.94 89 GLU A O 1
ATOM 740 N N . CYS A 1 90 ? -6.001 8.452 7.565 1.00 96.12 90 CYS A N 1
ATOM 741 C CA . CYS A 1 90 ? -6.893 7.422 8.094 1.00 96.12 90 CYS A CA 1
ATOM 742 C C . CYS A 1 90 ? -6.409 6.907 9.456 1.00 96.12 90 CYS A C 1
ATOM 744 O O . CYS A 1 90 ? -7.213 6.795 10.382 1.00 96.12 90 CYS A O 1
ATOM 746 N N . LEU A 1 91 ? -5.105 6.653 9.611 1.00 95.12 91 LEU A N 1
ATOM 747 C CA . LEU A 1 91 ? -4.525 6.196 10.877 1.00 95.12 91 LEU A CA 1
ATOM 748 C C . LEU A 1 91 ? -4.650 7.255 11.981 1.00 95.12 91 LEU A C 1
ATOM 750 O O . LEU A 1 91 ? -5.046 6.929 13.100 1.00 95.12 91 LEU A O 1
ATOM 754 N N . ILE A 1 92 ? -4.373 8.526 11.675 1.00 94.56 92 ILE A N 1
ATOM 755 C CA . ILE A 1 92 ? -4.540 9.642 12.620 1.00 94.56 92 ILE A CA 1
ATOM 756 C C . ILE A 1 92 ? -5.999 9.737 13.069 1.00 94.56 92 ILE A C 1
ATOM 758 O O . ILE A 1 92 ? -6.277 9.748 14.269 1.00 94.56 92 ILE A O 1
ATOM 762 N N . LYS A 1 93 ? -6.941 9.713 12.123 1.00 94.56 93 LYS A N 1
ATOM 763 C CA . LYS A 1 93 ? -8.372 9.782 12.431 1.00 94.56 93 LYS A CA 1
ATOM 764 C C . LYS A 1 93 ? -8.845 8.575 13.244 1.00 94.56 93 LYS A C 1
ATOM 766 O O . LYS A 1 93 ? -9.670 8.710 14.146 1.00 94.56 93 LYS A O 1
ATOM 771 N N . GLN A 1 94 ? -8.293 7.391 12.974 1.00 92.69 94 GLN A N 1
ATOM 772 C CA . GLN A 1 94 ? -8.540 6.192 13.770 1.00 92.69 94 GLN A CA 1
ATOM 773 C C . GLN A 1 94 ? -8.047 6.366 15.214 1.00 92.69 94 GLN A C 1
ATOM 775 O O . GLN A 1 94 ? -8.758 5.978 16.143 1.00 92.69 94 GLN A O 1
ATOM 780 N N . ILE A 1 95 ? -6.869 6.964 15.424 1.00 90.88 95 ILE A N 1
ATOM 781 C CA . ILE A 1 95 ? -6.337 7.277 16.760 1.00 90.88 95 ILE A CA 1
ATOM 782 C C . ILE A 1 95 ? -7.253 8.268 17.493 1.00 90.88 95 ILE A C 1
ATOM 784 O O . ILE A 1 95 ? -7.557 8.057 18.668 1.00 90.88 95 ILE A O 1
ATOM 788 N N . GLU A 1 96 ? -7.701 9.328 16.820 1.00 91.38 96 GLU A N 1
ATOM 789 C CA . GLU A 1 96 ? -8.587 10.357 17.383 1.00 91.38 96 GLU A CA 1
ATOM 790 C C . GLU A 1 96 ? -9.931 9.773 17.823 1.00 91.38 96 GLU A C 1
ATOM 792 O O . GLU A 1 96 ? -10.261 9.835 19.009 1.00 91.38 96 GLU A O 1
ATOM 797 N N . LEU A 1 97 ? -10.641 9.093 16.918 1.00 88.81 97 LEU A N 1
ATOM 798 C CA . LEU A 1 97 ? -11.921 8.446 17.228 1.00 88.81 97 LEU A CA 1
ATOM 799 C C . LEU A 1 97 ? -11.781 7.402 18.335 1.00 88.81 97 LEU A C 1
ATOM 801 O O . LEU A 1 97 ? -12.647 7.266 19.195 1.00 88.81 97 LEU A O 1
ATOM 805 N N . THR A 1 98 ? -10.661 6.680 18.360 1.00 85.19 98 THR A N 1
ATOM 806 C CA . THR A 1 98 ? -10.387 5.723 19.431 1.00 85.19 98 THR A CA 1
ATOM 807 C C . THR A 1 98 ? -10.247 6.428 20.788 1.00 85.19 98 THR A C 1
ATOM 809 O O . THR A 1 98 ? -10.744 5.918 21.791 1.00 85.19 98 THR A O 1
ATOM 812 N N . LYS A 1 99 ? -9.593 7.596 20.854 1.00 86.00 99 LYS A N 1
ATOM 813 C CA . LYS A 1 99 ? -9.484 8.393 22.091 1.00 86.00 99 LYS A CA 1
ATOM 814 C C . LYS A 1 99 ? -10.834 8.976 22.515 1.00 86.00 99 LYS A C 1
ATOM 816 O O . LYS A 1 99 ? -11.132 9.017 23.707 1.00 86.00 99 LYS A O 1
ATOM 821 N N . GLU A 1 100 ? -11.656 9.411 21.568 1.00 85.38 100 GLU A N 1
ATOM 822 C CA . GLU A 1 100 ? -13.004 9.920 21.847 1.00 85.38 100 GLU A CA 1
ATOM 823 C C . GLU A 1 100 ? -13.924 8.817 22.381 1.00 85.38 100 GLU A C 1
ATOM 825 O O . GLU A 1 100 ? -14.548 8.989 23.429 1.00 85.38 100 GLU A O 1
ATOM 830 N N . ASN A 1 101 ? -13.917 7.641 21.750 1.00 80.62 101 ASN A N 1
ATOM 831 C CA . ASN A 1 101 ? -14.734 6.501 22.169 1.00 80.62 101 ASN A CA 1
ATOM 832 C C . ASN A 1 101 ? -14.374 6.009 23.575 1.00 80.62 101 ASN A C 1
ATOM 834 O O . ASN A 1 101 ? -15.260 5.611 24.329 1.00 80.62 101 ASN A O 1
ATOM 838 N N . THR A 1 102 ? -13.100 6.100 23.982 1.00 77.44 102 THR A N 1
ATOM 839 C CA . THR A 1 102 ? -12.720 5.781 25.370 1.00 77.44 102 THR A CA 1
ATOM 840 C C . THR A 1 102 ? -13.328 6.723 26.414 1.00 77.44 102 THR A C 1
ATOM 842 O O . THR A 1 102 ? -13.405 6.339 27.575 1.00 77.44 102 THR A O 1
ATOM 845 N N . LYS A 1 103 ? -13.775 7.928 26.030 1.00 81.81 103 LYS A N 1
ATOM 846 C CA . LYS A 1 103 ? -14.419 8.887 26.944 1.00 81.81 103 LYS A CA 1
ATOM 847 C C . LYS A 1 103 ? -15.935 8.698 27.033 1.00 81.81 103 LYS A C 1
ATOM 849 O O . LYS A 1 103 ? -16.499 8.898 28.099 1.00 81.81 103 LYS A O 1
ATOM 854 N N . ILE A 1 104 ? -16.582 8.357 25.916 1.00 75.50 104 ILE A N 1
ATOM 855 C CA . ILE A 1 104 ? -18.052 8.322 25.794 1.00 75.50 104 ILE A CA 1
ATOM 856 C C . ILE A 1 104 ? -18.624 6.946 26.191 1.00 75.50 104 ILE A C 1
ATOM 858 O O . ILE A 1 104 ? -19.772 6.856 26.617 1.00 75.50 104 ILE A O 1
ATOM 862 N N . GLY A 1 105 ? -17.820 5.878 26.119 1.00 67.06 105 GLY A N 1
ATOM 863 C CA . GLY A 1 105 ? -18.247 4.514 26.437 1.00 67.06 105 GLY A CA 1
ATOM 864 C C . GLY A 1 105 ? -18.667 3.698 25.200 1.00 67.06 105 GLY A C 1
ATOM 865 O O . GLY A 1 105 ? -18.460 4.124 24.062 1.00 67.06 105 GLY A O 1
ATOM 866 N N . PRO A 1 106 ? -19.209 2.480 25.389 1.00 64.06 106 PRO A N 1
ATOM 867 C CA . PRO A 1 106 ? -19.345 1.483 24.321 1.00 64.06 106 PRO A CA 1
ATOM 868 C C . PRO A 1 106 ? -20.477 1.734 23.309 1.00 64.06 106 PRO A C 1
ATOM 870 O O . PRO A 1 106 ? -20.542 1.019 22.315 1.00 64.06 106 PRO A O 1
ATOM 873 N N . VAL A 1 107 ? -21.353 2.725 23.509 1.00 61.03 107 VAL A N 1
ATOM 874 C CA . VAL A 1 107 ? -22.550 2.917 22.669 1.00 61.03 107 VAL A CA 1
ATOM 875 C C . VAL A 1 107 ? -22.532 4.305 22.028 1.00 61.03 107 VAL A C 1
ATOM 877 O O . VAL A 1 107 ? -22.717 5.311 22.707 1.00 61.03 107 VAL A O 1
ATOM 880 N N . GLY A 1 108 ? -22.305 4.381 20.712 1.00 64.75 108 GLY A N 1
ATOM 881 C CA . GLY A 1 108 ? -22.346 5.655 19.990 1.00 64.75 108 GLY A CA 1
ATOM 882 C C . GLY A 1 108 ? -22.089 5.551 18.485 1.00 64.75 108 GLY A C 1
ATOM 883 O O . GLY A 1 108 ? -21.356 4.679 18.027 1.00 64.75 108 GLY A O 1
ATOM 884 N N . LYS A 1 109 ? -22.639 6.511 17.722 1.00 71.19 109 LYS A N 1
ATOM 885 C CA . LYS A 1 109 ? -22.502 6.658 16.251 1.00 71.19 109 LYS A CA 1
ATOM 886 C C . LYS A 1 109 ? -21.046 6.742 15.751 1.00 71.19 109 LYS A C 1
ATOM 888 O O . LYS A 1 109 ? -20.778 6.616 14.560 1.00 71.19 109 LYS A O 1
ATOM 893 N N . HIS A 1 110 ? -20.095 6.970 16.654 1.00 71.38 110 HIS A N 1
ATOM 894 C CA . HIS A 1 110 ? -18.666 7.049 16.357 1.00 71.38 110 HIS A CA 1
ATOM 895 C C . HIS A 1 110 ? -18.040 5.685 16.011 1.00 71.38 110 HIS A C 1
ATOM 897 O O . HIS A 1 110 ? -17.004 5.643 15.347 1.00 71.38 110 HIS A O 1
ATOM 903 N N . TRP A 1 111 ? -18.662 4.566 16.406 1.00 76.19 111 TRP A N 1
ATOM 904 C CA . TRP A 1 111 ? -18.181 3.223 16.057 1.00 76.19 111 TRP A CA 1
ATOM 905 C C . TRP A 1 111 ? -18.383 2.887 14.573 1.00 76.19 111 TRP A C 1
ATOM 907 O O . TRP A 1 111 ? -17.482 2.315 13.960 1.00 76.19 111 TRP A O 1
ATOM 917 N N . ASP A 1 112 ? -19.483 3.332 13.961 1.00 82.94 112 ASP A N 1
ATOM 918 C CA . ASP A 1 112 ? -19.738 3.125 12.526 1.00 82.94 112 ASP A CA 1
ATOM 919 C C . ASP A 1 112 ? -18.713 3.871 11.661 1.00 82.94 112 ASP A C 1
ATOM 921 O O . ASP A 1 112 ? -18.161 3.328 10.701 1.00 82.94 112 ASP A O 1
ATOM 925 N N . GLN A 1 113 ? -18.379 5.106 12.054 1.00 87.88 113 GLN A N 1
ATOM 926 C CA . GLN A 1 113 ? -17.339 5.899 11.392 1.00 87.88 113 GLN A CA 1
ATOM 927 C C . GLN A 1 113 ? -15.967 5.224 11.484 1.00 87.88 113 GLN A C 1
ATOM 929 O O . GLN A 1 113 ? -15.198 5.243 10.522 1.00 87.88 113 GLN A O 1
ATOM 934 N N . LEU A 1 114 ? -15.667 4.604 12.628 1.00 87.00 114 LEU A N 1
ATOM 935 C CA . LEU A 1 114 ? -14.418 3.886 12.849 1.00 87.00 114 LEU A CA 1
ATOM 936 C C . LEU A 1 114 ? -14.298 2.664 11.930 1.00 87.00 114 LEU A C 1
ATOM 938 O O . LEU A 1 114 ? -13.227 2.429 11.373 1.00 87.00 114 LEU A O 1
ATOM 942 N N . THR A 1 115 ? -15.387 1.920 11.732 1.00 87.88 115 THR A N 1
ATOM 943 C CA . THR A 1 115 ? -15.434 0.789 10.795 1.00 87.88 115 THR A CA 1
ATOM 944 C C . THR A 1 115 ? -15.154 1.245 9.365 1.00 87.88 115 THR A C 1
ATOM 946 O O . THR A 1 115 ? -14.279 0.679 8.712 1.00 87.88 115 THR A O 1
ATOM 949 N N . TYR A 1 116 ? -15.812 2.315 8.906 1.00 91.31 116 TYR A N 1
ATOM 950 C CA . TYR A 1 116 ? -15.578 2.871 7.570 1.00 91.31 116 TYR A CA 1
ATOM 951 C C . TYR A 1 116 ? -14.112 3.279 7.357 1.00 91.31 116 TYR A C 1
ATOM 953 O O . TYR A 1 116 ? -13.500 2.924 6.350 1.00 91.31 116 TYR A O 1
ATOM 961 N N . ILE A 1 117 ? -13.521 3.981 8.328 1.00 93.44 117 ILE A N 1
ATOM 962 C CA . ILE A 1 117 ? -12.123 4.426 8.239 1.00 93.44 117 ILE A CA 1
ATOM 963 C C . ILE A 1 117 ? -11.166 3.237 8.173 1.00 93.44 117 ILE A C 1
ATOM 965 O O . ILE A 1 117 ? -10.196 3.300 7.428 1.00 93.44 117 ILE A O 1
ATOM 969 N N . ARG A 1 118 ? -11.434 2.146 8.899 1.00 90.50 118 ARG A N 1
ATOM 970 C CA . ARG A 1 118 ? -10.596 0.937 8.850 1.00 90.50 118 ARG A CA 1
ATOM 971 C C . ARG A 1 118 ? -10.650 0.232 7.508 1.00 90.50 118 ARG A C 1
ATOM 973 O O . ARG A 1 118 ? -9.613 -0.211 7.030 1.00 90.50 118 ARG A O 1
ATOM 980 N N . ILE A 1 119 ? -11.841 0.125 6.921 1.00 92.94 119 ILE A N 1
ATOM 981 C CA . ILE A 1 119 ? -11.996 -0.459 5.587 1.00 92.94 119 ILE A CA 1
ATOM 982 C C . ILE A 1 119 ? -11.162 0.358 4.598 1.00 92.94 119 ILE A C 1
ATOM 984 O O . ILE A 1 119 ? -10.276 -0.202 3.958 1.00 92.94 119 ILE A O 1
ATOM 988 N N . LYS A 1 120 ? -11.329 1.690 4.592 1.00 95.62 120 LYS A N 1
ATOM 989 C CA . LYS A 1 120 ? -10.527 2.582 3.742 1.00 95.62 120 LYS A CA 1
ATOM 990 C C . LYS A 1 120 ? -9.021 2.455 4.018 1.00 95.62 120 LYS A C 1
ATOM 992 O O . LYS A 1 120 ? -8.219 2.431 3.092 1.00 95.62 120 LYS A O 1
ATOM 997 N N . ALA A 1 121 ? -8.621 2.368 5.285 1.00 95.00 121 ALA A N 1
ATOM 998 C CA . ALA A 1 121 ? -7.223 2.227 5.684 1.00 95.00 121 ALA A CA 1
ATOM 999 C C . ALA A 1 121 ? -6.598 0.926 5.145 1.00 95.00 121 ALA A C 1
ATOM 1001 O O . ALA A 1 121 ? -5.479 0.953 4.637 1.00 95.00 121 ALA A O 1
ATOM 1002 N N . ASN A 1 122 ? -7.327 -0.193 5.200 1.00 93.75 122 ASN A N 1
ATOM 1003 C CA . ASN A 1 122 ? -6.879 -1.467 4.637 1.00 93.75 122 ASN A CA 1
ATOM 1004 C C . ASN A 1 122 ? -6.781 -1.416 3.106 1.00 93.75 122 ASN A C 1
ATOM 1006 O O . ASN A 1 122 ? -5.779 -1.858 2.553 1.00 93.75 122 ASN A O 1
ATOM 1010 N N . GLU A 1 123 ? -7.764 -0.821 2.425 1.00 95.44 123 GLU A N 1
ATOM 1011 C CA . GLU A 1 123 ? -7.726 -0.643 0.966 1.00 95.44 123 GLU A CA 1
ATOM 1012 C C . GLU A 1 123 ? -6.492 0.162 0.529 1.00 95.44 123 GLU A C 1
ATOM 1014 O O . GLU A 1 123 ? -5.746 -0.264 -0.353 1.00 95.44 123 GLU A O 1
ATOM 1019 N N . LEU A 1 124 ? -6.227 1.290 1.197 1.00 95.25 124 LEU A N 1
ATOM 1020 C CA . LEU A 1 124 ? -5.058 2.131 0.926 1.00 95.25 124 LEU A CA 1
ATOM 1021 C C . LEU A 1 124 ? -3.738 1.401 1.214 1.00 95.25 124 LEU A C 1
ATOM 1023 O O . LEU A 1 124 ? -2.765 1.563 0.476 1.00 95.25 124 LEU A O 1
ATOM 1027 N N . LYS A 1 125 ? -3.694 0.575 2.265 1.00 95.06 125 LYS A N 1
ATOM 1028 C CA . LYS A 1 125 ? -2.533 -0.266 2.583 1.00 95.06 125 LYS A CA 1
ATOM 1029 C C . LYS A 1 125 ? -2.254 -1.277 1.471 1.00 95.06 125 LYS A C 1
ATOM 1031 O O . LYS A 1 125 ? -1.108 -1.403 1.034 1.00 95.06 125 LYS A O 1
ATOM 1036 N N . ASP A 1 126 ? -3.286 -1.953 0.978 1.00 94.50 126 ASP A N 1
ATOM 1037 C CA . ASP A 1 126 ? -3.165 -2.913 -0.121 1.00 94.50 126 ASP A CA 1
ATOM 1038 C C . ASP A 1 126 ? -2.729 -2.234 -1.426 1.00 94.50 126 ASP A C 1
ATOM 1040 O O . ASP A 1 126 ? -1.902 -2.772 -2.167 1.00 94.50 126 ASP A O 1
ATOM 1044 N N . GLU A 1 127 ? -3.245 -1.037 -1.719 1.00 94.38 127 GLU A N 1
ATOM 1045 C CA . GLU A 1 127 ? -2.791 -0.228 -2.855 1.00 94.38 127 GLU A CA 1
ATOM 1046 C C . GLU A 1 127 ? -1.314 0.152 -2.737 1.00 94.38 127 GLU A C 1
ATOM 1048 O O . GLU A 1 127 ? -0.551 -0.031 -3.690 1.00 94.38 127 GLU A O 1
ATOM 1053 N N . LEU A 1 128 ? -0.874 0.592 -1.556 1.00 94.50 128 LEU A N 1
ATOM 1054 C CA . LEU A 1 128 ? 0.524 0.931 -1.311 1.00 94.50 128 LEU A CA 1
ATOM 1055 C C . LEU A 1 128 ? 1.448 -0.277 -1.536 1.00 94.50 128 LEU A C 1
ATOM 1057 O O . LEU A 1 128 ? 2.494 -0.139 -2.175 1.00 94.50 128 LEU A O 1
ATOM 1061 N N . HIS A 1 129 ? 1.044 -1.470 -1.090 1.00 92.31 129 HIS A N 1
ATOM 1062 C CA . HIS A 1 129 ? 1.784 -2.709 -1.345 1.00 92.31 129 HIS A CA 1
ATOM 1063 C C . HIS A 1 129 ? 1.887 -3.036 -2.842 1.00 92.31 129 HIS A C 1
ATOM 1065 O O . HIS A 1 129 ? 2.960 -3.424 -3.312 1.00 92.31 129 HIS A O 1
ATOM 1071 N N . LYS A 1 130 ? 0.816 -2.824 -3.620 1.00 93.56 130 LYS A N 1
ATOM 1072 C CA . LYS A 1 130 ? 0.847 -2.997 -5.084 1.00 93.56 130 LYS A CA 1
ATOM 1073 C C . LYS A 1 130 ? 1.827 -2.023 -5.739 1.00 93.56 130 LYS A C 1
ATOM 1075 O O . LYS A 1 130 ? 2.605 -2.432 -6.602 1.00 93.56 130 LYS A O 1
ATOM 1080 N N . TYR A 1 131 ? 1.835 -0.757 -5.321 1.00 93.75 131 TYR A N 1
ATOM 1081 C CA . TYR A 1 131 ? 2.763 0.242 -5.855 1.00 93.75 131 TYR A CA 1
ATOM 1082 C C . TYR A 1 131 ? 4.223 -0.061 -5.499 1.00 93.75 131 TYR A C 1
ATOM 1084 O O . TYR A 1 131 ? 5.101 0.080 -6.349 1.00 93.75 131 TYR A O 1
ATOM 1092 N N . GLN A 1 132 ? 4.491 -0.544 -4.285 1.00 91.50 132 GLN A N 1
ATOM 1093 C CA . GLN A 1 132 ? 5.825 -0.998 -3.879 1.00 91.50 132 GLN A CA 1
ATOM 1094 C C . GLN A 1 132 ? 6.302 -2.200 -4.705 1.00 91.50 132 GLN A C 1
ATOM 1096 O O . GLN A 1 132 ? 7.446 -2.219 -5.160 1.00 91.50 132 GLN A O 1
ATOM 1101 N N . ALA A 1 133 ? 5.425 -3.179 -4.945 1.00 92.88 133 ALA A N 1
ATOM 1102 C CA . ALA A 1 133 ? 5.738 -4.321 -5.800 1.00 92.88 133 ALA A CA 1
ATOM 1103 C C . ALA A 1 133 ? 6.048 -3.878 -7.239 1.00 92.88 133 ALA A C 1
ATOM 1105 O O . ALA A 1 133 ? 7.025 -4.335 -7.831 1.00 92.88 133 ALA A O 1
ATOM 1106 N N . LEU A 1 134 ? 5.273 -2.932 -7.781 1.00 91.62 134 LEU A N 1
ATOM 1107 C CA . LEU A 1 134 ? 5.537 -2.360 -9.099 1.00 91.62 134 LEU A CA 1
ATOM 1108 C C . LEU A 1 134 ? 6.888 -1.629 -9.144 1.00 91.62 134 LEU A C 1
ATOM 1110 O O . LEU A 1 134 ? 7.644 -1.821 -10.092 1.00 91.62 134 LEU A O 1
ATOM 1114 N N . ALA A 1 135 ? 7.219 -0.842 -8.115 1.00 92.25 135 ALA A N 1
ATOM 1115 C CA . ALA A 1 135 ? 8.497 -0.135 -8.023 1.00 92.25 135 ALA A CA 1
ATOM 1116 C C . ALA A 1 135 ? 9.682 -1.109 -8.030 1.00 92.25 135 ALA A C 1
ATOM 1118 O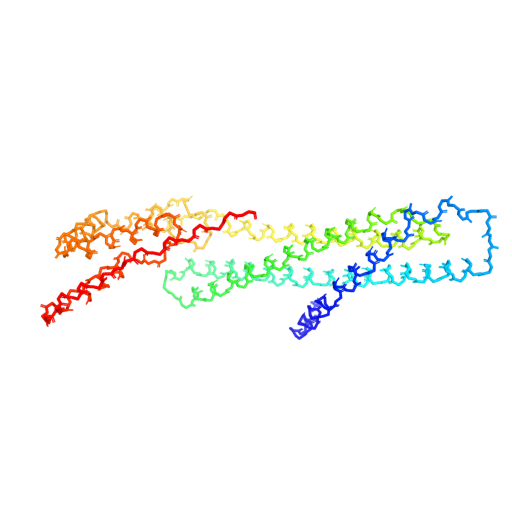 O . ALA A 1 135 ? 10.671 -0.872 -8.724 1.00 92.25 135 ALA A O 1
ATOM 1119 N N . LYS A 1 136 ? 9.561 -2.222 -7.296 1.00 91.69 136 LYS A N 1
ATOM 1120 C CA . LYS A 1 136 ? 10.561 -3.292 -7.284 1.00 91.69 136 LYS A CA 1
ATOM 1121 C C . LYS A 1 136 ? 10.723 -3.917 -8.669 1.00 91.69 136 LYS A C 1
ATOM 1123 O O . LYS A 1 136 ? 11.836 -3.959 -9.172 1.00 91.69 136 LYS A O 1
ATOM 1128 N N . ASN A 1 137 ? 9.620 -4.290 -9.319 1.00 90.31 137 ASN A N 1
ATOM 1129 C CA . ASN A 1 137 ? 9.654 -4.886 -10.657 1.00 90.31 137 ASN A CA 1
ATOM 1130 C C . ASN A 1 137 ? 10.305 -3.960 -11.698 1.00 90.31 137 ASN A C 1
ATOM 1132 O O . ASN A 1 137 ? 11.021 -4.433 -12.574 1.00 90.31 137 ASN A O 1
ATOM 1136 N N . ILE A 1 138 ? 10.066 -2.644 -11.622 1.00 89.06 138 ILE A N 1
ATOM 1137 C CA . ILE A 1 138 ? 10.728 -1.667 -12.503 1.00 89.06 138 ILE A CA 1
ATOM 1138 C C . ILE A 1 138 ? 12.233 -1.623 -12.218 1.00 89.06 138 ILE A C 1
ATOM 1140 O O . ILE A 1 138 ? 13.019 -1.590 -13.161 1.00 89.06 138 ILE A O 1
ATOM 1144 N N . GLY A 1 139 ? 12.629 -1.654 -10.942 1.00 88.38 139 GLY A N 1
ATOM 1145 C CA . GLY A 1 139 ? 14.034 -1.759 -10.545 1.00 88.38 139 GLY A CA 1
ATOM 1146 C C . GLY A 1 139 ? 14.705 -3.000 -11.128 1.00 88.38 139 GLY A C 1
ATOM 1147 O O 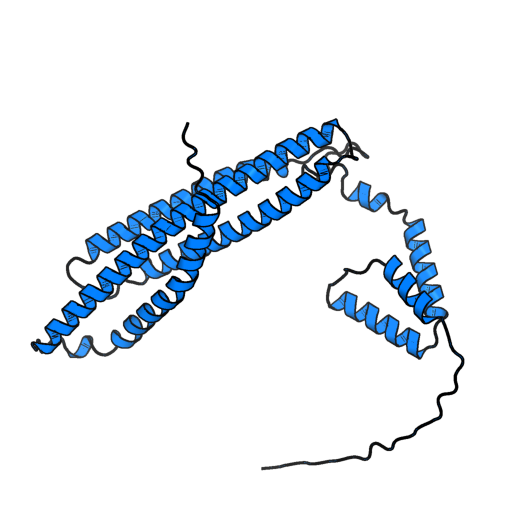. GLY A 1 139 ? 15.720 -2.878 -11.804 1.00 88.38 139 GLY A O 1
ATOM 1148 N N . ASP A 1 140 ? 14.070 -4.163 -10.979 1.00 87.25 140 ASP A N 1
ATOM 1149 C CA . ASP A 1 140 ? 14.569 -5.426 -11.526 1.00 87.25 140 ASP A CA 1
ATOM 1150 C C . ASP A 1 140 ? 14.670 -5.369 -13.065 1.00 87.25 140 ASP A C 1
ATOM 1152 O O . ASP A 1 140 ? 15.591 -5.924 -13.659 1.00 87.25 140 ASP A O 1
ATOM 1156 N N . ILE A 1 141 ? 13.742 -4.690 -13.754 1.00 84.12 141 ILE A N 1
ATOM 1157 C CA . ILE A 1 141 ? 13.824 -4.486 -15.212 1.00 84.12 141 ILE A CA 1
ATOM 1158 C C . ILE A 1 141 ? 15.031 -3.617 -15.576 1.00 84.12 141 ILE A C 1
ATOM 1160 O O . ILE A 1 141 ? 15.751 -3.972 -16.507 1.00 84.12 141 ILE A O 1
ATOM 1164 N N . ALA A 1 142 ? 15.248 -2.508 -14.867 1.00 83.56 142 ALA A N 1
ATOM 1165 C CA . ALA A 1 142 ? 16.351 -1.589 -15.136 1.00 83.56 142 ALA A CA 1
ATOM 1166 C C . ALA A 1 142 ? 17.721 -2.247 -14.890 1.00 83.56 142 ALA A C 1
ATOM 1168 O O . ALA A 1 142 ? 18.616 -2.120 -15.723 1.00 83.56 142 ALA A O 1
ATOM 1169 N N . GLU A 1 143 ? 17.860 -3.028 -13.814 1.00 81.50 143 GLU A N 1
ATOM 1170 C CA . GLU A 1 143 ? 19.086 -3.778 -13.499 1.00 81.50 143 GLU A CA 1
ATOM 1171 C C . GLU A 1 143 ? 19.391 -4.868 -14.544 1.00 81.50 143 GLU A C 1
ATOM 1173 O O . GLU A 1 143 ? 20.544 -5.184 -14.805 1.00 81.50 143 GLU A O 1
ATOM 1178 N N . ASN A 1 144 ? 18.382 -5.422 -15.221 1.00 76.25 144 ASN A N 1
ATOM 1179 C CA . ASN A 1 144 ? 18.590 -6.455 -16.242 1.00 76.25 144 ASN A CA 1
ATOM 1180 C C . ASN A 1 144 ? 18.932 -5.905 -17.648 1.00 76.25 144 ASN A C 1
ATOM 1182 O O . ASN A 1 144 ? 19.180 -6.689 -18.565 1.00 76.25 144 ASN A O 1
ATOM 1186 N N . GLN A 1 145 ? 18.961 -4.582 -17.865 1.00 68.00 145 GLN A N 1
ATOM 1187 C CA . GLN A 1 145 ? 19.172 -3.966 -19.192 1.00 68.00 145 GLN A CA 1
ATOM 1188 C C . GLN A 1 145 ? 20.650 -3.799 -19.620 1.00 68.00 145 GLN A C 1
ATOM 1190 O O . GLN A 1 145 ? 20.932 -3.177 -20.651 1.00 68.00 145 GLN A O 1
ATOM 1195 N N . HIS A 1 146 ? 21.608 -4.390 -18.900 1.00 57.84 146 HIS A N 1
ATOM 1196 C CA . HIS A 1 146 ? 23.051 -4.199 -19.122 1.00 57.84 146 HIS A CA 1
ATOM 1197 C C . HIS A 1 146 ? 23.635 -4.767 -20.439 1.00 57.84 146 HIS A C 1
ATOM 1199 O O . HIS A 1 146 ? 24.809 -4.543 -20.711 1.00 57.84 146 HIS A O 1
ATOM 1205 N N . SER A 1 147 ? 22.869 -5.458 -21.293 1.00 53.34 147 SER A N 1
ATOM 1206 C CA . SER A 1 147 ? 23.457 -6.286 -22.369 1.00 53.34 147 SER A CA 1
ATOM 1207 C C . SER A 1 147 ? 23.562 -5.664 -23.777 1.00 53.34 147 SER A C 1
ATOM 1209 O O . SER A 1 147 ? 23.977 -6.359 -24.701 1.00 53.34 147 SER A O 1
ATOM 1211 N N . THR A 1 148 ? 23.210 -4.393 -23.993 1.00 54.31 148 THR A N 1
ATOM 1212 C CA . THR A 1 148 ? 23.314 -3.758 -25.329 1.00 54.31 148 THR A CA 1
ATOM 1213 C C . THR A 1 148 ? 24.153 -2.485 -25.256 1.00 54.31 148 THR A C 1
ATOM 1215 O O . THR A 1 148 ? 23.762 -1.517 -24.601 1.00 54.31 148 THR A O 1
ATOM 1218 N N . VAL A 1 149 ? 25.349 -2.532 -25.847 1.00 51.72 149 VAL A N 1
ATOM 1219 C CA . VAL A 1 149 ? 26.359 -1.464 -25.823 1.00 51.72 149 VAL A CA 1
ATOM 1220 C C . VAL A 1 149 ? 26.101 -0.539 -27.009 1.00 51.72 149 VAL A C 1
ATOM 1222 O O . VAL A 1 149 ? 26.489 -0.844 -28.131 1.00 51.72 149 VAL A O 1
ATOM 1225 N N . PHE A 1 150 ? 25.418 0.576 -26.759 1.00 61.00 150 PHE A N 1
ATOM 1226 C CA . PHE A 1 150 ? 25.403 1.725 -27.664 1.00 61.00 150 PHE A CA 1
ATOM 1227 C C . PHE A 1 150 ? 26.074 2.900 -26.951 1.00 61.00 150 PHE A C 1
ATOM 1229 O O . PHE A 1 150 ? 25.834 3.115 -25.757 1.00 61.00 150 PHE A O 1
ATOM 1236 N N . ASP A 1 151 ? 26.893 3.663 -27.674 1.00 60.59 151 ASP A N 1
ATOM 1237 C CA . ASP A 1 151 ? 27.516 4.881 -27.151 1.00 60.59 151 ASP A CA 1
ATOM 1238 C C . ASP A 1 151 ? 26.434 5.857 -26.647 1.00 60.59 151 ASP A C 1
ATOM 1240 O O . ASP A 1 151 ? 25.471 6.156 -27.355 1.00 60.59 151 ASP A O 1
ATOM 1244 N N . GLY A 1 152 ? 26.571 6.342 -25.405 1.00 63.31 152 GLY A N 1
ATOM 1245 C CA . GLY A 1 152 ? 25.647 7.303 -24.777 1.00 63.31 152 GLY A CA 1
ATOM 1246 C C . GLY A 1 152 ? 24.559 6.715 -23.864 1.00 63.31 152 GLY A C 1
ATOM 1247 O O . GLY A 1 152 ? 23.907 7.475 -23.146 1.00 63.31 152 GLY A O 1
ATOM 1248 N N . LYS A 1 153 ? 24.396 5.384 -23.810 1.00 67.56 153 LYS A N 1
ATOM 1249 C CA . LYS A 1 153 ? 23.432 4.703 -22.916 1.00 67.56 153 LYS A CA 1
ATOM 1250 C C . LYS A 1 153 ? 23.731 4.903 -21.423 1.00 67.56 153 LYS A C 1
ATOM 1252 O O . LYS A 1 153 ? 22.817 4.937 -20.604 1.00 67.56 153 LYS A O 1
ATOM 1257 N N . GLU A 1 154 ? 25.004 5.077 -21.074 1.00 70.75 154 GLU A N 1
ATOM 1258 C CA . GLU A 1 154 ? 25.467 5.243 -19.689 1.00 70.75 154 GLU A CA 1
ATOM 1259 C C . GLU A 1 154 ? 24.786 6.433 -18.991 1.00 70.75 154 GLU A C 1
ATOM 1261 O O . GLU A 1 154 ? 24.222 6.282 -17.911 1.00 70.75 154 GLU A O 1
ATOM 1266 N N . VAL A 1 155 ? 24.696 7.583 -19.669 1.00 74.19 155 VAL A N 1
ATOM 1267 C CA . VAL A 1 155 ? 24.109 8.810 -19.103 1.00 74.19 155 VAL A CA 1
ATOM 1268 C C . VAL A 1 155 ? 22.611 8.657 -18.811 1.00 74.19 155 VAL A C 1
ATOM 1270 O O . VAL A 1 155 ? 22.108 9.181 -17.812 1.00 74.19 155 VAL A O 1
ATOM 1273 N N . VAL A 1 156 ? 21.869 7.957 -19.675 1.00 74.62 156 VAL A N 1
ATOM 1274 C CA . VAL A 1 156 ? 20.419 7.787 -19.497 1.00 74.62 156 VAL A CA 1
ATOM 1275 C C . VAL A 1 156 ? 20.117 6.735 -18.432 1.00 74.62 156 VAL A C 1
ATOM 1277 O O . VAL A 1 156 ? 19.245 6.956 -17.584 1.00 74.62 156 VAL A O 1
ATOM 1280 N N . LEU A 1 157 ? 20.880 5.641 -18.411 1.00 80.19 157 LEU A N 1
ATOM 1281 C CA . LEU A 1 157 ? 20.770 4.606 -17.388 1.00 80.19 157 LEU A CA 1
ATOM 1282 C C . LEU A 1 157 ? 21.097 5.159 -15.993 1.00 80.19 157 LEU A C 1
ATOM 1284 O O . LEU A 1 157 ? 20.360 4.897 -15.042 1.00 80.19 157 LEU A O 1
ATOM 1288 N N . ASP A 1 158 ? 22.127 5.998 -15.868 1.00 84.44 158 ASP A N 1
ATOM 1289 C CA . ASP A 1 158 ? 22.472 6.673 -14.613 1.00 84.44 158 ASP A CA 1
ATOM 1290 C C . ASP A 1 158 ? 21.345 7.573 -14.112 1.00 84.44 158 ASP A C 1
ATOM 1292 O O . ASP A 1 158 ? 21.000 7.570 -12.924 1.00 84.44 158 ASP A O 1
ATOM 1296 N N . LYS A 1 159 ? 20.708 8.317 -15.024 1.00 87.50 159 LYS A N 1
ATOM 1297 C CA . LYS A 1 159 ? 19.540 9.135 -14.693 1.00 87.50 159 LYS A CA 1
ATOM 1298 C C . LYS A 1 159 ? 18.382 8.269 -14.194 1.00 87.50 159 LYS A C 1
ATOM 1300 O O . LYS A 1 159 ? 17.761 8.611 -13.185 1.00 87.50 159 LYS A O 1
ATOM 1305 N N . LEU A 1 160 ? 18.100 7.153 -14.868 1.00 86.94 160 LEU A N 1
ATOM 1306 C CA . LEU A 1 160 ? 17.043 6.216 -14.485 1.00 86.94 160 LEU A CA 1
ATOM 1307 C C . LEU A 1 160 ? 17.308 5.606 -13.100 1.00 86.94 160 LEU A C 1
ATOM 1309 O O . LEU A 1 160 ? 16.431 5.628 -12.234 1.00 86.94 160 LEU A O 1
ATOM 1313 N N . ASN A 1 161 ? 18.533 5.138 -12.865 1.00 88.31 161 ASN A N 1
ATOM 1314 C CA . ASN A 1 161 ? 18.979 4.598 -11.582 1.00 88.31 161 ASN A CA 1
ATOM 1315 C C . ASN A 1 161 ? 18.891 5.645 -10.465 1.00 88.31 161 ASN A C 1
ATOM 1317 O O . ASN A 1 161 ? 18.444 5.346 -9.353 1.00 88.31 161 ASN A O 1
ATOM 1321 N N . GLY A 1 162 ? 19.238 6.898 -10.767 1.00 91.81 162 GLY A N 1
ATOM 1322 C CA . GLY A 1 162 ? 19.065 8.025 -9.858 1.00 91.81 162 GLY A CA 1
ATOM 1323 C C . GLY A 1 162 ? 17.605 8.241 -9.447 1.00 91.81 162 GLY A C 1
ATOM 1324 O O . GLY A 1 162 ? 17.324 8.456 -8.265 1.00 91.81 162 GLY A O 1
ATOM 1325 N N . GLU A 1 163 ? 16.659 8.150 -10.385 1.00 91.94 163 GLU A N 1
ATOM 1326 C CA . GLU A 1 163 ? 15.224 8.259 -10.087 1.00 91.94 163 GLU A CA 1
ATOM 1327 C C . GLU A 1 163 ? 14.684 7.045 -9.314 1.00 91.94 163 GLU A C 1
ATOM 1329 O O . GLU A 1 163 ? 13.922 7.218 -8.358 1.00 91.94 163 GLU A O 1
ATOM 1334 N N . LEU A 1 164 ? 15.134 5.827 -9.631 1.00 91.50 164 LEU A N 1
ATOM 1335 C CA . LEU A 1 164 ? 14.783 4.619 -8.873 1.00 91.50 164 LEU A CA 1
ATOM 1336 C C . LEU A 1 164 ? 15.264 4.685 -7.422 1.00 91.50 164 LEU A C 1
ATOM 1338 O O . LEU A 1 164 ? 14.525 4.332 -6.499 1.00 91.50 164 LEU A O 1
ATOM 1342 N N . LEU A 1 165 ? 16.474 5.198 -7.194 1.00 93.19 165 LEU A N 1
ATOM 1343 C CA . LEU A 1 165 ? 17.003 5.392 -5.848 1.00 93.19 165 LEU A CA 1
ATOM 1344 C C . LEU A 1 165 ? 16.167 6.406 -5.055 1.00 93.19 165 LEU A C 1
ATOM 1346 O O . LEU A 1 165 ? 15.892 6.192 -3.871 1.00 93.19 165 LEU A O 1
ATOM 1350 N N . LYS A 1 166 ? 15.737 7.503 -5.692 1.00 94.56 166 LYS A N 1
ATOM 1351 C CA . LYS A 1 166 ? 14.834 8.488 -5.071 1.00 94.56 166 LYS A CA 1
ATOM 1352 C C . LYS A 1 166 ? 13.485 7.858 -4.720 1.00 94.56 166 LYS A C 1
ATOM 1354 O O . LYS A 1 166 ? 12.988 8.093 -3.619 1.00 94.56 166 LYS A O 1
ATOM 1359 N N . LEU A 1 167 ? 12.919 7.043 -5.613 1.00 93.81 167 LEU A N 1
ATOM 1360 C CA . LEU A 1 167 ? 11.658 6.337 -5.380 1.00 93.81 167 LEU A CA 1
ATOM 1361 C C . LEU A 1 167 ? 11.764 5.367 -4.195 1.00 93.81 167 LEU A C 1
ATOM 1363 O O . LEU A 1 167 ? 10.900 5.378 -3.318 1.00 93.81 167 LEU A O 1
ATOM 1367 N N . ARG A 1 168 ? 12.845 4.580 -4.125 1.00 92.75 168 ARG A N 1
ATOM 1368 C CA . ARG A 1 168 ? 13.108 3.649 -3.016 1.00 92.75 168 ARG A CA 1
ATOM 1369 C C . ARG A 1 168 ? 13.197 4.385 -1.677 1.00 92.75 168 ARG A C 1
ATOM 1371 O O . ARG A 1 168 ? 12.477 4.045 -0.744 1.00 92.75 168 ARG A O 1
ATOM 1378 N N . LYS A 1 169 ? 13.986 5.464 -1.617 1.00 95.50 169 LYS A N 1
ATOM 1379 C CA . LYS A 1 169 ? 14.097 6.314 -0.418 1.00 95.50 169 LYS A CA 1
ATOM 1380 C C . LYS A 1 169 ? 12.748 6.895 0.007 1.00 95.50 169 LYS A C 1
ATOM 1382 O O . LYS A 1 169 ? 12.457 6.946 1.198 1.00 95.50 169 LYS A O 1
ATOM 1387 N N . LEU A 1 170 ? 11.926 7.330 -0.950 1.00 94.19 170 LEU A N 1
ATOM 1388 C CA . LEU A 1 170 ? 10.583 7.830 -0.661 1.00 94.19 170 LEU A CA 1
ATOM 1389 C C . LEU A 1 170 ? 9.703 6.735 -0.042 1.00 94.19 170 LEU A C 1
ATOM 1391 O O . LEU A 1 170 ? 9.049 7.001 0.963 1.00 94.19 170 LEU A O 1
ATOM 1395 N N . CYS A 1 171 ? 9.736 5.511 -0.576 1.00 91.12 171 CYS A N 1
ATOM 1396 C CA . CYS A 1 171 ? 9.009 4.374 -0.003 1.00 91.12 171 CYS A CA 1
ATOM 1397 C C . CYS A 1 171 ? 9.432 4.104 1.446 1.00 91.12 171 CYS A C 1
ATOM 1399 O O . CYS A 1 171 ? 8.573 3.976 2.316 1.00 91.12 171 CYS A O 1
ATOM 1401 N N . ASP A 1 172 ? 10.740 4.080 1.715 1.00 92.81 172 ASP A N 1
ATOM 1402 C CA . ASP A 1 172 ? 11.280 3.816 3.053 1.00 92.81 172 ASP A CA 1
ATOM 1403 C C . ASP A 1 172 ? 10.846 4.879 4.069 1.00 92.81 172 ASP A C 1
ATOM 1405 O O . ASP A 1 172 ? 10.476 4.558 5.199 1.00 92.81 172 ASP A O 1
ATOM 1409 N N . VAL A 1 173 ? 10.882 6.157 3.675 1.00 95.56 173 VAL A N 1
ATOM 1410 C CA . VAL A 1 173 ? 10.442 7.269 4.529 1.00 95.56 173 VAL A CA 1
ATOM 1411 C C . VAL A 1 173 ? 8.949 7.157 4.831 1.00 95.56 173 VAL A C 1
ATOM 1413 O O . VAL A 1 173 ? 8.557 7.239 5.994 1.00 95.56 173 VAL A O 1
ATOM 1416 N N . GLN A 1 174 ? 8.118 6.923 3.812 1.00 94.31 174 GLN A N 1
ATOM 1417 C CA . GLN A 1 174 ? 6.672 6.802 4.001 1.00 94.31 174 GLN A CA 1
ATOM 1418 C C . GLN A 1 174 ? 6.309 5.600 4.881 1.00 94.31 174 GLN A C 1
ATOM 1420 O O . GLN A 1 174 ? 5.461 5.725 5.764 1.00 94.31 174 GLN A O 1
ATOM 1425 N N . LEU A 1 175 ? 6.988 4.463 4.704 1.00 91.81 175 LEU A N 1
ATOM 1426 C CA . LEU A 1 175 ? 6.769 3.265 5.514 1.00 91.81 175 LEU A CA 1
ATOM 1427 C C . LEU A 1 175 ? 7.124 3.499 6.989 1.00 91.81 175 LEU A C 1
ATOM 1429 O O . LEU A 1 175 ? 6.384 3.072 7.873 1.00 91.81 175 LEU A O 1
ATOM 1433 N N . LYS A 1 176 ? 8.224 4.211 7.266 1.00 94.12 176 LYS A N 1
ATOM 1434 C CA . LYS A 1 176 ? 8.618 4.576 8.637 1.00 94.12 176 LYS A CA 1
ATOM 1435 C C . LYS A 1 176 ? 7.572 5.457 9.320 1.00 94.12 176 LYS A C 1
ATOM 1437 O O . LYS A 1 176 ? 7.225 5.193 10.471 1.00 94.12 176 LYS A O 1
ATOM 1442 N N . GLU A 1 177 ? 7.049 6.465 8.623 1.00 93.44 177 GLU A N 1
ATOM 1443 C CA . GLU A 1 177 ? 5.997 7.331 9.171 1.00 93.44 177 GLU A CA 1
ATOM 1444 C C . GLU A 1 177 ? 4.689 6.563 9.402 1.00 93.44 177 GLU A C 1
ATOM 1446 O O . GLU A 1 177 ? 4.099 6.664 10.474 1.00 93.44 177 GLU A O 1
ATOM 1451 N N . ILE A 1 178 ? 4.270 5.717 8.458 1.00 93.69 178 ILE A N 1
ATOM 1452 C CA . ILE A 1 178 ? 3.104 4.834 8.624 1.00 93.69 178 ILE A CA 1
ATOM 1453 C C . ILE A 1 178 ? 3.263 3.943 9.864 1.00 93.69 178 ILE A C 1
ATOM 1455 O O . ILE A 1 178 ? 2.370 3.890 10.712 1.00 93.69 178 ILE A O 1
ATOM 1459 N N . HIS A 1 179 ? 4.422 3.298 10.014 1.00 93.19 179 HIS A N 1
ATOM 1460 C CA . HIS A 1 179 ? 4.698 2.394 11.128 1.00 93.19 179 HIS A CA 1
ATOM 1461 C C . HIS A 1 179 ? 4.604 3.099 12.491 1.00 93.19 179 HIS A C 1
ATOM 1463 O O . HIS A 1 179 ? 4.146 2.517 13.474 1.00 93.19 179 HIS A O 1
ATOM 1469 N N . LYS A 1 180 ? 4.991 4.377 12.564 1.00 94.62 180 LYS A N 1
ATOM 1470 C CA . LYS A 1 180 ? 4.859 5.197 13.777 1.00 94.62 180 LYS A CA 1
ATOM 1471 C C . LYS A 1 180 ? 3.399 5.371 14.210 1.00 94.62 180 LYS A C 1
ATOM 1473 O O . LYS A 1 180 ? 3.131 5.384 15.413 1.00 94.62 180 LYS A O 1
ATOM 1478 N N . TYR A 1 181 ? 2.465 5.510 13.268 1.00 93.25 181 TYR A N 1
ATOM 1479 C CA . TYR A 1 181 ? 1.032 5.610 13.569 1.00 93.25 181 TYR A CA 1
ATOM 1480 C C . TYR A 1 181 ? 0.404 4.241 13.856 1.00 93.25 181 TYR A C 1
ATOM 1482 O O . TYR A 1 181 ? -0.346 4.112 14.823 1.00 93.25 181 TYR A O 1
ATOM 1490 N N . GLU A 1 182 ? 0.757 3.204 13.089 1.00 91.12 182 GLU A N 1
ATOM 1491 C CA . GLU A 1 182 ? 0.311 1.827 13.356 1.00 91.12 182 GLU A CA 1
ATOM 1492 C C . GLU A 1 182 ? 0.725 1.372 14.764 1.00 91.12 182 GLU A C 1
ATOM 1494 O O . GLU A 1 182 ? -0.084 0.809 15.502 1.00 91.12 182 GLU A O 1
ATOM 1499 N N . LYS A 1 183 ? 1.952 1.694 15.191 1.00 89.81 183 LYS A N 1
ATOM 1500 C CA . LYS A 1 183 ? 2.441 1.377 16.537 1.00 89.81 183 LYS A CA 1
ATOM 1501 C C . LYS A 1 183 ? 1.578 2.001 17.636 1.00 89.81 183 LYS A C 1
ATOM 1503 O O . LYS A 1 183 ? 1.255 1.315 18.598 1.00 89.81 183 LYS A O 1
ATOM 1508 N N . GLN A 1 184 ? 1.153 3.255 17.481 1.00 88.75 184 GLN A N 1
ATOM 1509 C CA . GLN A 1 184 ? 0.261 3.920 18.445 1.00 88.75 184 GLN A CA 1
ATOM 1510 C C . GLN A 1 184 ? -1.119 3.249 18.529 1.00 88.75 184 GLN A C 1
ATOM 1512 O O . GLN A 1 184 ? -1.748 3.245 19.584 1.00 88.75 184 GLN A O 1
ATOM 1517 N N . LEU A 1 185 ? -1.596 2.660 17.430 1.00 85.00 185 LEU A N 1
ATOM 1518 C CA . LEU A 1 185 ? -2.843 1.890 17.400 1.00 85.00 185 LEU A CA 1
ATOM 1519 C C . LEU A 1 185 ? -2.701 0.480 17.997 1.00 85.00 185 LEU A C 1
ATOM 1521 O O . LEU A 1 185 ? -3.709 -0.142 18.341 1.00 85.00 185 LEU A O 1
ATOM 1525 N N . LEU A 1 186 ? -1.475 -0.027 18.127 1.00 81.69 186 LEU A N 1
ATOM 1526 C CA . LEU A 1 186 ? -1.161 -1.333 18.711 1.00 81.69 186 LEU A CA 1
ATOM 1527 C C . LEU A 1 186 ? -0.756 -1.254 20.187 1.00 81.69 186 LEU A C 1
ATOM 1529 O O . LEU A 1 186 ? -0.577 -2.292 20.820 1.00 81.69 186 LEU A O 1
ATOM 1533 N N . GLU A 1 187 ? -0.603 -0.054 20.752 1.00 77.75 187 GLU A N 1
ATOM 1534 C CA . GLU A 1 187 ? -0.255 0.089 22.163 1.00 77.75 187 GLU A CA 1
ATOM 1535 C C . GLU A 1 187 ? -1.324 -0.573 23.050 1.00 77.75 187 GLU A C 1
ATOM 1537 O O . GLU A 1 187 ? -2.510 -0.223 22.959 1.00 77.75 187 GLU A O 1
ATOM 1542 N N . PRO A 1 188 ? -0.929 -1.546 23.896 1.00 67.62 188 PRO A N 1
ATOM 1543 C CA . PRO A 1 188 ? -1.878 -2.335 24.655 1.00 67.62 188 PRO A CA 1
ATOM 1544 C C . PRO A 1 188 ? -2.608 -1.462 25.667 1.00 67.62 188 PRO A C 1
ATOM 1546 O O . PRO A 1 188 ? -1.996 -0.738 26.460 1.00 67.62 188 PRO A O 1
ATOM 1549 N N . LYS A 1 189 ? -3.936 -1.564 25.664 1.00 75.38 189 LYS A N 1
ATOM 1550 C CA . LYS A 1 189 ? -4.801 -0.817 26.577 1.00 75.38 189 LYS A CA 1
ATOM 1551 C C . LYS A 1 189 ? -5.334 -1.690 27.702 1.00 75.38 189 LYS A C 1
ATOM 1553 O O . LYS A 1 189 ? -5.353 -2.921 27.634 1.00 75.38 189 LYS A O 1
ATOM 1558 N N . THR A 1 190 ? -5.754 -1.028 28.772 1.00 78.19 190 THR A N 1
ATOM 1559 C CA . THR A 1 190 ? -6.457 -1.659 29.887 1.00 78.19 190 THR A CA 1
ATOM 1560 C C . THR A 1 190 ? -7.873 -2.032 29.466 1.00 78.19 190 THR A C 1
ATOM 1562 O O . THR A 1 190 ? -8.612 -1.197 28.947 1.00 78.19 190 THR A O 1
ATOM 1565 N N . CYS A 1 191 ? -8.246 -3.286 29.699 1.00 79.19 191 CYS A N 1
ATOM 1566 C CA . CYS A 1 191 ? -9.598 -3.791 29.513 1.00 79.19 191 CYS A CA 1
ATOM 1567 C C . CYS A 1 191 ? -10.542 -3.098 30.498 1.00 79.19 191 CYS A C 1
ATOM 1569 O O . CYS A 1 191 ? -10.256 -3.060 31.692 1.00 79.19 191 CYS A O 1
ATOM 1571 N N . VAL A 1 192 ? -11.685 -2.600 30.025 1.00 78.56 192 VAL A N 1
ATOM 1572 C CA . VAL A 1 192 ? -12.679 -1.939 30.889 1.00 78.56 192 VAL A CA 1
ATOM 1573 C C . VAL A 1 192 ? -13.350 -2.922 31.855 1.00 78.56 192 VAL A C 1
ATOM 1575 O O . VAL A 1 192 ? -13.731 -2.526 32.949 1.00 78.56 192 VAL A O 1
ATOM 1578 N N . LYS A 1 193 ? -13.452 -4.209 31.492 1.00 77.75 193 LYS A N 1
ATOM 1579 C CA . LYS A 1 193 ? -14.095 -5.238 32.327 1.00 77.75 193 LYS A CA 1
ATOM 1580 C C . LYS A 1 193 ? -13.177 -5.763 33.437 1.00 77.75 193 LYS A C 1
ATOM 1582 O O . LYS A 1 193 ? -13.583 -5.793 34.590 1.00 77.75 193 LYS A O 1
ATOM 1587 N N . CYS A 1 194 ? -11.949 -6.179 33.108 1.00 82.88 194 CYS A N 1
ATOM 1588 C CA . CYS A 1 194 ? -11.026 -6.785 34.082 1.00 82.88 194 CYS A CA 1
ATOM 1589 C C . CYS A 1 194 ? -9.905 -5.853 34.572 1.00 82.88 194 CYS A C 1
ATOM 1591 O O . CYS A 1 194 ? -9.113 -6.254 35.419 1.00 82.88 194 CYS A O 1
ATOM 1593 N N . GLY A 1 195 ? -9.769 -4.644 34.018 1.00 80.06 195 GLY A N 1
ATOM 1594 C CA . GLY A 1 195 ? -8.717 -3.683 34.374 1.00 80.06 195 GLY A CA 1
ATOM 1595 C C . GLY A 1 195 ? -7.303 -4.042 33.890 1.00 80.06 195 GLY A C 1
ATOM 1596 O O . GLY A 1 195 ? -6.396 -3.216 33.971 1.00 80.06 195 GLY A O 1
ATOM 1597 N N . GLN A 1 196 ? -7.084 -5.247 33.355 1.00 85.19 196 GLN A N 1
ATOM 1598 C CA . GLN A 1 196 ? -5.761 -5.714 32.927 1.00 85.19 196 GLN A CA 1
ATOM 1599 C C . GLN A 1 196 ? -5.353 -5.128 31.567 1.00 85.19 196 GLN A C 1
ATOM 1601 O O . GLN A 1 196 ? -6.197 -4.933 30.690 1.00 85.19 196 GLN A O 1
ATOM 1606 N N . LYS A 1 197 ? -4.048 -4.907 31.341 1.00 81.25 197 LYS A N 1
ATOM 1607 C CA . LYS A 1 197 ? -3.463 -4.484 30.046 1.00 81.25 197 LYS A CA 1
ATOM 1608 C C . LYS A 1 197 ? -3.427 -5.626 29.014 1.00 81.25 197 LYS A C 1
ATOM 1610 O O . LYS A 1 197 ? -2.378 -5.960 28.477 1.00 81.25 197 LYS A O 1
ATOM 1615 N N . ALA A 1 198 ? -4.573 -6.252 28.778 1.00 78.25 198 ALA A N 1
ATOM 1616 C CA . ALA A 1 198 ? -4.721 -7.423 27.913 1.00 78.25 198 ALA A CA 1
ATOM 1617 C C . ALA A 1 198 ? -5.365 -7.091 26.552 1.00 78.25 198 ALA A C 1
ATOM 1619 O O . ALA A 1 198 ? -5.553 -7.970 25.711 1.00 78.25 198 ALA A O 1
ATOM 1620 N N . VAL A 1 199 ? -5.720 -5.826 26.310 1.00 77.62 199 VAL A N 1
ATOM 1621 C CA . VAL A 1 199 ? -6.310 -5.395 25.042 1.00 77.62 199 VAL A CA 1
ATOM 1622 C C . VAL A 1 199 ? -5.194 -5.185 24.019 1.00 77.62 199 VAL A C 1
ATOM 1624 O O . VAL A 1 199 ? -4.470 -4.196 24.089 1.00 77.62 199 VAL A O 1
ATOM 1627 N N . ARG A 1 200 ? -5.061 -6.114 23.065 1.00 72.62 200 ARG A N 1
ATOM 1628 C CA . ARG A 1 200 ? -3.979 -6.120 22.059 1.00 72.62 200 ARG A CA 1
ATOM 1629 C C . ARG A 1 200 ? -4.079 -5.014 21.009 1.00 72.62 200 ARG A C 1
ATOM 1631 O O . ARG A 1 200 ? -3.064 -4.623 20.451 1.00 72.62 200 ARG A O 1
ATOM 1638 N N . HIS A 1 201 ? -5.285 -4.523 20.735 1.00 70.00 201 HIS A N 1
ATOM 1639 C CA . HIS A 1 201 ? -5.489 -3.430 19.789 1.00 70.00 201 HIS A CA 1
ATOM 1640 C C . HIS A 1 201 ? -6.159 -2.255 20.489 1.00 70.00 201 HIS A C 1
ATOM 1642 O O . HIS A 1 201 ? -7.152 -2.444 21.190 1.00 70.00 201 HIS A O 1
ATOM 1648 N N . ALA A 1 202 ? -5.672 -1.035 20.250 1.00 61.03 202 ALA A N 1
ATOM 1649 C CA . ALA A 1 202 ? -6.100 0.177 20.954 1.00 61.03 202 ALA A CA 1
ATOM 1650 C C . ALA A 1 202 ? -7.600 0.491 20.839 1.00 61.03 202 ALA A C 1
ATOM 1652 O O . ALA A 1 202 ? -8.102 1.335 21.586 1.00 61.03 202 ALA A O 1
ATOM 1653 N N . TYR A 1 203 ? -8.289 -0.140 19.891 1.00 65.56 203 TYR A N 1
ATOM 1654 C CA . TYR A 1 203 ? -9.700 0.065 19.606 1.00 65.56 203 TYR A CA 1
ATOM 1655 C C . TYR A 1 203 ? -10.642 -0.965 20.230 1.00 65.56 203 TYR A C 1
ATOM 1657 O O . TYR A 1 203 ? -11.856 -0.776 20.176 1.00 65.56 203 TYR A O 1
ATOM 1665 N N . HIS A 1 204 ? -10.127 -2.056 20.791 1.00 73.19 204 HIS A N 1
ATOM 1666 C CA . HIS A 1 204 ? -10.957 -2.923 21.612 1.00 73.19 204 HIS A CA 1
ATOM 1667 C C . HIS A 1 204 ? -11.082 -2.303 23.007 1.00 73.19 204 HIS A C 1
ATOM 1669 O O . HIS A 1 204 ? -10.141 -1.720 23.540 1.00 73.19 204 HIS A O 1
ATOM 1675 N N . VAL A 1 205 ? -12.270 -2.396 23.595 1.00 74.38 205 VAL A N 1
ATOM 1676 C CA . VAL A 1 205 ? -12.543 -1.879 24.948 1.00 74.38 205 VAL A CA 1
ATOM 1677 C C . VAL A 1 205 ? -12.413 -3.000 25.989 1.00 74.38 205 VAL A C 1
ATOM 1679 O O . VAL A 1 205 ? -12.160 -2.753 27.167 1.00 74.38 205 VAL A O 1
ATOM 1682 N N . MET A 1 206 ? -12.528 -4.253 25.543 1.00 74.44 206 MET A N 1
ATOM 1683 C CA . MET A 1 206 ? -12.400 -5.458 26.357 1.00 74.44 206 MET A CA 1
ATOM 1684 C C . MET A 1 206 ? -11.337 -6.386 25.767 1.00 74.44 206 MET A C 1
ATOM 1686 O O . MET A 1 206 ? -11.143 -6.413 24.551 1.00 74.44 206 MET A O 1
ATOM 1690 N N . CYS A 1 207 ? -10.629 -7.131 26.620 1.00 81.94 207 CYS A N 1
ATOM 1691 C CA . CYS A 1 207 ? -9.736 -8.189 26.153 1.00 81.94 207 CYS A CA 1
ATOM 1692 C C . CYS A 1 207 ? -10.542 -9.379 25.621 1.00 81.94 207 CYS A C 1
ATOM 1694 O O . CYS A 1 207 ? -11.714 -9.539 25.967 1.00 81.94 207 CYS A O 1
ATOM 1696 N N . ILE A 1 208 ? -9.897 -10.210 24.801 1.00 81.81 208 ILE A N 1
ATOM 1697 C CA . ILE A 1 208 ? -10.513 -11.397 24.191 1.00 81.81 208 ILE A CA 1
ATOM 1698 C C . ILE A 1 208 ? -11.107 -12.302 25.277 1.00 81.81 208 ILE A C 1
ATOM 1700 O O . ILE A 1 208 ? -12.287 -12.619 25.207 1.00 81.81 208 ILE A O 1
ATOM 1704 N N . ASP A 1 209 ? -10.366 -12.559 26.359 1.00 80.88 209 ASP A N 1
ATOM 1705 C CA . ASP A 1 209 ? -10.836 -13.384 27.483 1.00 80.88 209 ASP A CA 1
ATOM 1706 C C . ASP A 1 209 ? -12.123 -12.843 28.130 1.00 80.88 209 ASP A C 1
ATOM 1708 O O . ASP A 1 209 ? -12.979 -13.595 28.587 1.00 80.88 209 ASP A O 1
ATOM 1712 N N . CYS A 1 210 ? -12.286 -11.517 28.168 1.00 78.12 210 CYS A N 1
ATOM 1713 C CA . CYS A 1 210 ? -13.472 -10.867 28.725 1.00 78.12 210 CYS A CA 1
ATOM 1714 C C . CYS A 1 210 ? -14.686 -10.909 27.791 1.00 78.12 210 CYS A C 1
ATOM 1716 O O . CYS A 1 210 ? -15.813 -10.840 28.294 1.00 78.12 210 CYS A O 1
ATOM 1718 N N . VAL A 1 211 ? -14.446 -10.973 26.476 1.00 79.31 211 VAL A N 1
ATOM 1719 C CA . VAL A 1 211 ? -15.465 -11.125 25.429 1.00 79.31 211 VAL A CA 1
ATOM 1720 C C . VAL A 1 211 ? -15.916 -12.583 25.361 1.00 79.31 211 VAL A C 1
ATOM 1722 O O . VAL A 1 211 ? -17.105 -12.856 25.454 1.00 79.31 211 VAL A O 1
ATOM 1725 N N . GLU A 1 212 ? -14.974 -13.520 25.273 1.00 74.25 212 GLU A N 1
ATOM 1726 C CA . GLU A 1 212 ? -15.257 -14.955 25.175 1.00 74.25 212 GLU A CA 1
ATOM 1727 C C . GLU A 1 212 ? -15.804 -15.517 26.490 1.00 74.25 212 GLU A C 1
ATOM 1729 O O . GLU A 1 212 ? -16.756 -16.289 26.482 1.00 74.25 212 GLU A O 1
ATOM 1734 N N . GLY A 1 213 ? -15.300 -15.054 27.638 1.00 62.22 213 GLY A N 1
ATOM 1735 C CA . GLY A 1 213 ? -15.844 -15.407 28.951 1.00 62.22 213 GLY A CA 1
ATOM 1736 C C . GLY A 1 213 ? -17.210 -14.784 29.268 1.00 62.22 213 GLY A C 1
ATOM 1737 O O . GLY A 1 213 ? -17.712 -14.984 30.370 1.00 62.22 213 GLY A O 1
ATOM 1738 N N . ALA A 1 214 ? -17.789 -13.983 28.362 1.00 54.84 214 ALA A N 1
ATOM 1739 C CA . ALA A 1 214 ? -19.172 -13.512 28.468 1.00 54.84 214 ALA A CA 1
ATOM 1740 C C . ALA A 1 214 ? -20.180 -14.455 27.792 1.00 54.84 214 ALA A C 1
ATOM 1742 O O . ALA A 1 214 ? -21.373 -14.310 28.040 1.00 54.84 214 ALA A O 1
ATOM 1743 N N . VAL A 1 215 ? -19.722 -15.412 26.974 1.00 55.00 215 VAL A N 1
ATOM 1744 C CA . VAL A 1 215 ? -20.563 -16.525 26.528 1.00 55.00 215 VAL A CA 1
ATOM 1745 C C . VAL A 1 215 ? -20.550 -17.526 27.670 1.00 55.00 215 VAL A C 1
ATOM 1747 O O . VAL A 1 215 ? -19.528 -18.163 27.936 1.00 55.00 215 VAL A O 1
ATOM 1750 N N . ASP A 1 216 ? -21.645 -17.592 28.422 1.00 58.97 216 ASP A N 1
ATOM 1751 C CA . ASP A 1 216 ? -21.740 -18.521 29.535 1.00 58.97 216 ASP A CA 1
ATOM 1752 C C . ASP A 1 216 ? -21.526 -19.933 28.978 1.00 58.97 216 ASP A C 1
ATOM 1754 O O . ASP A 1 216 ? -22.258 -20.385 28.093 1.00 58.97 216 ASP A O 1
ATOM 1758 N N . LYS A 1 217 ? -20.489 -20.639 29.446 1.00 66.75 217 LYS A N 1
ATOM 1759 C CA . LYS A 1 217 ? -20.202 -22.013 28.994 1.00 66.75 217 LYS A CA 1
ATOM 1760 C C . LYS A 1 217 ? -21.441 -22.894 29.151 1.00 66.75 217 LYS A C 1
ATOM 1762 O O . LYS A 1 217 ? -21.633 -23.837 28.391 1.00 66.75 217 LYS A O 1
ATOM 1767 N N . GLN A 1 218 ? -22.290 -22.553 30.117 1.00 63.88 218 GLN A N 1
ATOM 1768 C CA . GLN A 1 218 ? -23.568 -23.190 30.363 1.00 63.88 218 GLN A CA 1
ATOM 1769 C C . GLN A 1 218 ? -24.586 -22.966 29.232 1.00 63.88 218 GLN A C 1
ATOM 1771 O O . GLN A 1 218 ? -25.286 -23.903 28.856 1.00 63.88 218 GLN A O 1
ATOM 1776 N N . GLU A 1 219 ? -24.644 -21.773 28.642 1.00 68.50 219 GLU A N 1
ATOM 1777 C CA . GLU A 1 219 ? -25.516 -21.464 27.503 1.00 68.50 219 GLU A CA 1
ATOM 1778 C C . GLU A 1 219 ? -25.020 -22.140 26.220 1.00 68.50 219 GLU A C 1
ATOM 1780 O O . GLU A 1 219 ? -25.809 -22.705 25.466 1.00 68.50 219 GLU A O 1
ATOM 1785 N N . GLN A 1 220 ? -23.701 -22.188 26.015 1.00 70.00 220 GLN A N 1
ATOM 1786 C CA . GLN A 1 220 ? -23.113 -22.890 24.874 1.00 70.00 220 GLN A CA 1
ATOM 1787 C C . GLN A 1 220 ? -23.350 -24.408 24.949 1.00 70.00 220 GLN A C 1
ATOM 1789 O O . GLN A 1 220 ? -23.732 -25.020 23.953 1.00 70.00 220 GLN A O 1
ATOM 1794 N N . LEU A 1 221 ? -23.213 -24.999 26.142 1.00 78.25 221 LEU A N 1
ATOM 1795 C CA . LEU A 1 221 ? -23.569 -26.399 26.391 1.00 78.25 221 LEU A CA 1
ATOM 1796 C C . LEU A 1 221 ? -25.067 -26.658 26.186 1.00 78.25 221 LEU A C 1
ATOM 1798 O O . LEU A 1 221 ? -25.435 -27.699 25.646 1.00 78.25 221 LEU A O 1
ATOM 1802 N N . LYS A 1 222 ? -25.933 -25.720 26.587 1.00 82.06 222 LYS A N 1
ATOM 1803 C CA . LYS A 1 222 ? -27.380 -25.825 26.374 1.00 82.06 222 LYS A CA 1
ATOM 1804 C C . LYS A 1 222 ? -27.729 -25.826 24.883 1.00 82.06 222 LYS A C 1
ATOM 1806 O O . LYS A 1 222 ? -28.467 -26.701 24.444 1.00 82.06 222 LYS A O 1
ATOM 1811 N N . LEU A 1 223 ? -27.144 -24.917 24.105 1.00 78.00 223 LEU A N 1
ATOM 1812 C CA . LEU A 1 223 ? -27.340 -24.847 22.654 1.00 78.00 223 LEU A CA 1
ATOM 1813 C C . LEU A 1 223 ? -26.810 -26.095 21.931 1.00 78.00 223 LEU A C 1
ATOM 1815 O O . LEU A 1 223 ? -27.441 -26.570 20.989 1.00 78.00 223 LEU A O 1
ATOM 1819 N N . ASP A 1 224 ? -25.683 -26.657 22.377 1.00 81.75 224 ASP A N 1
ATOM 1820 C CA . ASP A 1 224 ? -25.136 -27.892 21.802 1.00 81.75 224 ASP A CA 1
ATOM 1821 C C . ASP A 1 224 ? -26.032 -29.106 22.091 1.00 81.75 224 ASP A C 1
ATOM 1823 O O . ASP A 1 224 ? -26.247 -29.940 21.208 1.00 81.75 224 ASP A O 1
ATOM 1827 N N . LEU A 1 225 ? -26.616 -29.178 23.293 1.00 86.88 225 LEU A N 1
ATOM 1828 C CA . LEU A 1 225 ? -27.606 -30.199 23.642 1.00 86.88 225 LEU A CA 1
ATOM 1829 C C . LEU A 1 225 ? -28.895 -30.047 22.826 1.00 86.88 225 LEU A C 1
ATOM 1831 O O . LEU A 1 225 ? -29.390 -31.039 22.291 1.00 86.88 225 LEU A O 1
ATOM 1835 N N . GLU A 1 226 ? -29.415 -28.825 22.693 1.00 85.06 226 GLU A N 1
ATOM 1836 C CA . GLU A 1 226 ? -30.606 -28.533 21.886 1.00 85.06 226 GLU A CA 1
ATOM 1837 C C . GLU A 1 226 ? -30.382 -28.911 20.414 1.00 85.06 226 GLU A C 1
ATOM 1839 O O . GLU A 1 226 ? -31.209 -29.606 19.821 1.00 85.06 226 GLU A O 1
ATOM 1844 N N . LEU A 1 227 ? -29.226 -28.558 19.839 1.00 85.88 227 LEU A N 1
ATOM 1845 C CA . LEU A 1 227 ? -28.849 -28.942 18.477 1.00 85.88 227 LEU A CA 1
ATOM 1846 C C . LEU A 1 227 ? -28.755 -30.467 18.321 1.00 85.88 227 LEU A C 1
ATOM 1848 O O . LEU A 1 227 ? -29.253 -31.025 17.341 1.00 85.88 227 LEU A O 1
ATOM 1852 N N . GLN A 1 228 ? -28.145 -31.165 19.282 1.00 86.75 228 GLN A N 1
ATOM 1853 C CA . GLN A 1 228 ? -27.989 -32.619 19.226 1.00 86.75 228 GLN A CA 1
ATOM 1854 C C . GLN A 1 228 ? -29.333 -33.353 19.332 1.00 86.75 228 GLN A C 1
ATOM 1856 O O . GLN A 1 228 ? -29.551 -34.328 18.606 1.00 86.75 228 GLN A O 1
ATOM 1861 N N . GLN A 1 229 ? -30.247 -32.870 20.178 1.00 89.25 229 GLN A N 1
ATOM 1862 C CA . GLN A 1 229 ? -31.622 -33.374 20.267 1.00 89.25 229 GLN A CA 1
ATOM 1863 C C . GLN A 1 229 ? -32.384 -33.145 18.958 1.00 89.25 229 GLN A C 1
ATOM 1865 O O . GLN A 1 229 ? -33.063 -34.048 18.465 1.00 89.25 229 GLN A O 1
ATOM 1870 N N . LEU A 1 230 ? -32.211 -31.977 18.334 1.00 82.94 230 LEU A N 1
ATOM 1871 C CA . LEU A 1 230 ? -32.830 -31.666 17.049 1.00 82.94 230 LEU A CA 1
ATOM 1872 C C . LEU A 1 230 ? -32.342 -32.613 15.942 1.00 82.94 230 LEU A C 1
ATOM 1874 O O . LEU A 1 230 ? -33.157 -33.186 15.223 1.00 82.94 230 LEU A O 1
ATOM 1878 N N . ILE A 1 231 ? -31.033 -32.866 15.864 1.00 86.50 231 ILE A N 1
ATOM 1879 C CA . ILE A 1 231 ? -30.433 -33.814 14.911 1.00 86.50 231 ILE A CA 1
ATOM 1880 C C . ILE A 1 231 ? -30.909 -35.253 15.165 1.00 86.50 231 ILE A C 1
ATOM 1882 O O . ILE A 1 231 ? -31.035 -36.034 14.224 1.00 86.50 231 ILE A O 1
ATOM 1886 N N . GLN A 1 232 ? -31.145 -35.638 16.421 1.00 89.50 232 GLN A N 1
ATOM 1887 C CA . GLN A 1 232 ? -31.694 -36.956 16.770 1.00 89.50 232 GLN A CA 1
ATOM 1888 C C . GLN A 1 232 ? -33.164 -37.111 16.373 1.00 89.50 232 GLN A C 1
ATOM 1890 O O . GLN A 1 232 ? -33.577 -38.216 16.048 1.00 89.50 232 GLN A O 1
ATOM 1895 N N . SER A 1 233 ? -33.931 -36.019 16.366 1.00 85.44 233 SER A N 1
ATOM 1896 C CA . SER A 1 233 ? -35.345 -36.033 15.970 1.00 85.44 233 SER A CA 1
ATOM 1897 C C . SER A 1 233 ? -35.584 -36.083 14.456 1.00 85.44 233 SER A C 1
ATOM 1899 O O . SER A 1 233 ? -36.729 -36.193 14.033 1.00 85.44 233 SER A O 1
ATOM 1901 N N . LEU A 1 234 ? -34.535 -35.974 13.633 1.00 84.50 234 LEU A N 1
ATOM 1902 C CA . LEU A 1 234 ? -34.657 -36.046 12.178 1.00 84.50 234 LEU A CA 1
ATOM 1903 C C . LEU A 1 234 ? -34.615 -37.499 11.671 1.00 84.50 234 LEU A C 1
ATOM 1905 O O . LEU A 1 234 ? -33.818 -38.291 12.180 1.00 84.50 234 LEU A O 1
ATOM 1909 N N . PRO A 1 235 ? -35.350 -37.826 10.590 1.00 89.00 235 PRO A N 1
ATOM 1910 C CA . PRO A 1 235 ? -35.181 -39.075 9.853 1.00 89.00 235 PRO A CA 1
ATOM 1911 C C . PRO A 1 235 ? -33.729 -39.301 9.413 1.00 89.00 235 PRO A C 1
ATOM 1913 O O . PRO A 1 235 ? -33.022 -38.360 9.031 1.00 89.00 235 PRO A O 1
ATOM 1916 N N . GLU A 1 236 ? -33.290 -40.562 9.400 1.00 88.88 236 GLU A N 1
ATOM 1917 C CA . GLU A 1 236 ? -31.878 -40.938 9.214 1.00 88.88 236 GLU A CA 1
ATOM 1918 C C . GLU A 1 236 ? -31.254 -40.344 7.935 1.00 88.88 236 GLU A C 1
ATOM 1920 O O . GLU A 1 236 ? -30.111 -39.878 7.941 1.00 88.88 236 GLU A O 1
ATOM 1925 N N . ARG A 1 237 ? -32.017 -40.260 6.835 1.00 85.81 237 ARG A N 1
ATOM 1926 C CA . ARG A 1 237 ? -31.555 -39.642 5.578 1.00 85.81 237 ARG A CA 1
ATOM 1927 C C . ARG A 1 237 ? -31.250 -38.146 5.743 1.00 85.81 237 ARG A C 1
ATOM 1929 O O . ARG A 1 237 ? -30.188 -37.695 5.310 1.00 85.81 237 ARG A O 1
ATOM 1936 N N . LYS A 1 238 ? -32.133 -37.384 6.401 1.00 82.25 238 LYS A N 1
ATOM 1937 C CA . LYS A 1 238 ? -31.949 -35.945 6.683 1.00 82.25 238 LYS A CA 1
ATOM 1938 C C . LYS A 1 238 ? -30.789 -35.736 7.666 1.00 82.25 238 LYS A C 1
ATOM 1940 O O . LYS A 1 238 ? -29.924 -34.890 7.438 1.00 82.25 238 LYS A O 1
ATOM 1945 N N . ARG A 1 239 ? -30.695 -36.591 8.688 1.00 88.62 239 ARG A N 1
ATOM 1946 C CA . ARG A 1 239 ? -29.617 -36.601 9.686 1.00 88.62 239 ARG A CA 1
ATOM 1947 C C . ARG A 1 239 ? -28.229 -36.769 9.065 1.00 88.62 239 ARG A C 1
ATOM 1949 O O . ARG A 1 239 ? -27.332 -35.966 9.324 1.00 88.62 239 ARG A O 1
ATOM 1956 N N . ARG A 1 240 ? -28.046 -37.779 8.208 1.00 85.19 240 ARG A N 1
ATOM 1957 C CA . ARG A 1 240 ? -26.765 -38.045 7.524 1.00 85.19 240 ARG A CA 1
ATOM 1958 C C . ARG A 1 240 ? -26.359 -36.898 6.604 1.00 85.19 240 ARG A C 1
ATOM 1960 O O . ARG A 1 240 ? -25.182 -36.537 6.573 1.00 85.19 240 ARG A O 1
ATOM 1967 N N . THR A 1 241 ? -27.313 -36.313 5.882 1.00 88.38 241 THR A N 1
ATOM 1968 C CA . THR A 1 241 ? -27.071 -35.148 5.016 1.00 88.38 241 THR A CA 1
ATOM 1969 C C . THR A 1 241 ? -26.610 -33.943 5.830 1.00 88.38 241 THR A C 1
ATOM 1971 O O . THR A 1 241 ? -25.606 -33.321 5.483 1.00 88.38 241 THR A O 1
ATOM 1974 N N . PHE A 1 242 ? -27.266 -33.670 6.960 1.00 85.38 242 PHE A N 1
ATOM 1975 C CA . PHE A 1 242 ? -26.894 -32.570 7.846 1.00 85.38 242 PHE A CA 1
ATOM 1976 C C . PHE A 1 242 ? -25.495 -32.755 8.458 1.00 85.38 242 PHE A C 1
ATOM 1978 O O . PHE A 1 242 ? -24.667 -31.846 8.401 1.00 85.38 242 PHE A O 1
ATOM 1985 N N . ILE A 1 243 ? -25.168 -33.958 8.950 1.00 87.12 243 ILE A N 1
ATOM 1986 C CA . ILE A 1 243 ? -23.828 -34.273 9.483 1.00 87.12 243 ILE A CA 1
ATOM 1987 C C . ILE A 1 243 ? -22.747 -34.127 8.401 1.00 87.12 243 ILE A C 1
ATOM 1989 O O . ILE A 1 243 ? -21.666 -33.598 8.667 1.00 87.12 243 ILE A O 1
ATOM 1993 N N . ARG A 1 244 ? -23.020 -34.560 7.161 1.00 87.75 244 ARG A N 1
ATOM 1994 C CA . ARG A 1 244 ? -22.096 -34.359 6.031 1.00 87.75 244 ARG A CA 1
ATOM 1995 C C . ARG A 1 244 ? -21.871 -32.877 5.744 1.00 87.75 244 ARG A C 1
ATOM 1997 O O . ARG A 1 244 ? -20.725 -32.486 5.540 1.00 87.75 244 ARG A O 1
ATOM 2004 N N . HIS A 1 245 ? -22.931 -32.071 5.755 1.00 84.44 245 HIS A N 1
ATOM 2005 C CA . HIS A 1 245 ? -22.845 -30.627 5.543 1.00 84.44 245 HIS A CA 1
ATOM 2006 C C . HIS A 1 245 ? -21.998 -29.943 6.628 1.00 84.44 245 HIS A C 1
ATOM 2008 O O . HIS A 1 245 ? -21.074 -29.200 6.301 1.00 84.44 245 HIS A O 1
ATOM 2014 N N . MET A 1 246 ? -22.221 -30.277 7.906 1.00 82.69 246 MET A N 1
ATOM 2015 C CA . MET A 1 246 ? -21.402 -29.769 9.015 1.00 82.69 246 MET A CA 1
ATOM 2016 C C . MET A 1 246 ? -19.922 -30.149 8.870 1.00 82.69 246 MET A C 1
ATOM 2018 O O . MET A 1 246 ? -19.044 -29.294 8.963 1.00 82.69 246 MET A O 1
ATOM 2022 N N . ASN A 1 247 ? -19.629 -31.420 8.583 1.00 84.31 247 ASN A N 1
ATOM 2023 C CA . ASN A 1 247 ? -18.251 -31.890 8.416 1.00 84.31 247 ASN A CA 1
ATOM 2024 C C . ASN A 1 247 ? -17.554 -31.276 7.191 1.00 84.31 247 ASN A C 1
ATOM 2026 O O . ASN A 1 247 ? -16.328 -31.161 7.178 1.00 84.31 247 ASN A O 1
ATOM 2030 N N . LYS A 1 248 ? -18.318 -30.886 6.164 1.00 83.81 248 LYS A N 1
ATOM 2031 C CA . LYS A 1 248 ? -17.805 -30.175 4.991 1.00 83.81 248 LYS A CA 1
ATOM 2032 C C . LYS A 1 248 ? -17.395 -28.742 5.344 1.00 83.81 248 LYS A C 1
ATOM 2034 O O . LYS A 1 248 ? -16.269 -28.365 5.034 1.00 83.81 248 LYS A O 1
ATOM 2039 N N . GLN A 1 249 ? -18.231 -27.994 6.073 1.00 76.69 249 GLN A N 1
ATOM 2040 C CA . GLN A 1 249 ? -17.896 -26.626 6.503 1.00 76.69 249 GLN A CA 1
ATOM 2041 C C . GLN A 1 249 ? -16.639 -26.575 7.390 1.00 76.69 249 GLN A C 1
ATOM 2043 O O . GLN A 1 249 ? -15.798 -25.696 7.221 1.00 76.69 249 GLN A O 1
ATOM 2048 N N . VAL A 1 250 ? -16.452 -27.559 8.280 1.00 73.56 250 VAL A N 1
ATOM 2049 C CA . VAL A 1 250 ? -15.242 -27.651 9.123 1.00 73.56 250 VAL A CA 1
ATOM 2050 C C . VAL A 1 250 ? -13.974 -27.870 8.289 1.00 73.56 250 VAL A C 1
ATOM 2052 O O . VAL A 1 250 ? -12.917 -27.344 8.629 1.00 73.56 250 VAL A O 1
ATOM 2055 N N . LYS A 1 251 ? -14.062 -28.625 7.186 1.00 73.88 251 LYS A N 1
ATOM 2056 C CA . LYS A 1 251 ? -12.922 -28.870 6.287 1.00 73.88 251 LYS A CA 1
ATOM 2057 C C . LYS A 1 251 ? -12.608 -27.683 5.376 1.00 73.88 251 LYS A C 1
ATOM 2059 O O . LYS A 1 251 ? -11.447 -27.493 5.033 1.00 73.88 251 LYS A O 1
ATOM 2064 N N . GLU A 1 252 ? -13.620 -26.914 4.983 1.00 71.50 252 GLU A N 1
ATOM 2065 C CA . GLU A 1 252 ? -13.478 -25.786 4.050 1.00 71.50 252 GLU A CA 1
ATOM 2066 C C . GLU A 1 252 ? -13.158 -24.452 4.753 1.00 71.50 252 GLU A C 1
ATOM 2068 O O . GLU A 1 252 ? -12.816 -23.479 4.089 1.00 71.50 252 GLU A O 1
ATOM 2073 N N . GLY A 1 253 ? -13.207 -24.395 6.090 1.00 54.19 253 GLY A N 1
ATOM 2074 C CA . GLY A 1 253 ? -12.808 -23.217 6.875 1.00 54.19 253 GLY A CA 1
ATOM 2075 C C . GLY A 1 253 ? -13.747 -22.007 6.755 1.00 54.19 253 GLY A C 1
ATOM 2076 O O . GLY A 1 253 ? -13.474 -20.966 7.351 1.00 54.19 253 GLY A O 1
ATOM 2077 N N . ASP A 1 254 ? -14.860 -22.128 6.028 1.00 48.06 254 ASP A N 1
ATOM 2078 C CA . ASP A 1 254 ? -15.851 -21.064 5.834 1.00 48.06 254 ASP A CA 1
ATOM 2079 C C . ASP A 1 254 ? -16.915 -21.134 6.946 1.00 48.06 254 ASP A C 1
ATOM 2081 O O . ASP A 1 254 ? -18.040 -21.587 6.763 1.00 48.06 254 ASP A O 1
ATOM 2085 N N . SER A 1 255 ? -16.535 -20.721 8.158 1.00 52.97 255 SER A N 1
ATOM 2086 C CA . SER A 1 255 ? -17.431 -20.644 9.323 1.00 52.97 255 SER A CA 1
ATOM 2087 C C . SER A 1 255 ? -18.203 -19.317 9.335 1.00 52.97 255 SER A C 1
ATOM 2089 O O . SER A 1 255 ? -18.026 -18.501 10.243 1.00 52.97 255 SER A O 1
ATOM 2091 N N . LYS A 1 256 ? -19.023 -19.049 8.314 1.00 56.28 256 LYS A N 1
ATOM 2092 C CA . LYS A 1 256 ? -19.827 -17.807 8.255 1.00 56.28 256 LYS A CA 1
ATOM 2093 C C . LYS A 1 256 ? -21.234 -17.927 8.831 1.00 56.28 256 LYS A C 1
ATOM 2095 O O . LYS A 1 256 ? -21.862 -16.901 9.065 1.00 56.28 256 LYS A O 1
ATOM 2100 N N . GLU A 1 257 ? -21.721 -19.136 9.080 1.00 64.56 257 GLU A N 1
ATOM 2101 C CA . GLU A 1 257 ? -23.057 -19.358 9.636 1.00 64.56 257 GLU A CA 1
ATOM 2102 C C . GLU A 1 257 ? -23.017 -19.506 11.155 1.00 64.56 257 GLU A C 1
ATOM 2104 O O . GLU A 1 257 ? -22.234 -20.291 11.696 1.00 64.56 257 GLU A O 1
ATOM 2109 N N . SER A 1 258 ? -23.860 -18.750 11.862 1.00 70.62 258 SER A N 1
ATOM 2110 C CA . SER A 1 258 ? -23.972 -18.892 13.310 1.00 70.62 258 SER A CA 1
ATOM 2111 C C . SER A 1 258 ? -24.759 -20.164 13.656 1.00 70.62 258 SER A C 1
ATOM 2113 O O . SER A 1 258 ? -25.656 -20.583 12.922 1.00 70.62 258 SER A O 1
ATOM 2115 N N . LYS A 1 259 ? -24.460 -20.796 14.802 1.00 68.06 259 LYS A N 1
ATOM 2116 C CA . LYS A 1 259 ? -25.198 -21.989 15.270 1.00 68.06 259 LYS A CA 1
ATOM 2117 C C . LYS A 1 259 ? -26.714 -21.739 15.384 1.00 68.06 259 LYS A C 1
ATOM 2119 O O . LYS A 1 259 ? -27.493 -22.664 15.178 1.00 68.06 259 LYS A O 1
ATOM 2124 N N . ALA A 1 260 ? -27.128 -20.502 15.665 1.00 69.69 260 ALA A N 1
ATOM 2125 C CA . ALA A 1 260 ? -28.534 -20.104 15.727 1.00 69.69 260 ALA A CA 1
ATOM 2126 C C . ALA A 1 260 ? -29.223 -20.135 14.346 1.00 69.69 260 ALA A C 1
ATOM 2128 O O . ALA A 1 260 ? -30.376 -20.560 14.237 1.00 69.69 260 ALA A O 1
ATOM 2129 N N . ASP A 1 261 ? -28.502 -19.773 13.281 1.00 77.12 261 ASP A N 1
ATOM 2130 C CA . ASP A 1 261 ? -29.017 -19.824 11.907 1.00 77.12 261 ASP A CA 1
ATOM 2131 C C . ASP A 1 261 ? -29.227 -21.275 11.453 1.00 77.12 261 ASP A C 1
ATOM 2133 O O . ASP A 1 261 ? -30.231 -21.600 10.818 1.00 77.12 261 ASP A O 1
ATOM 2137 N N . LEU A 1 262 ? -28.318 -22.176 11.847 1.00 75.06 262 LEU A N 1
ATOM 2138 C CA . LEU A 1 262 ? -28.442 -23.612 11.579 1.00 75.06 262 LEU A CA 1
ATOM 2139 C C . LEU A 1 262 ? -29.662 -24.226 12.277 1.00 75.06 262 LEU A C 1
ATOM 2141 O O . LEU A 1 262 ? -30.358 -25.037 11.671 1.00 75.06 262 LEU A O 1
ATOM 2145 N N . ILE A 1 263 ? -29.940 -23.831 13.525 1.00 71.88 263 ILE A N 1
ATOM 2146 C CA . ILE A 1 263 ? -31.119 -24.292 14.278 1.00 71.88 263 ILE A CA 1
ATOM 2147 C C . ILE A 1 263 ? -32.413 -23.813 13.606 1.00 71.88 263 ILE A C 1
ATOM 2149 O O . ILE A 1 263 ? -33.355 -24.592 13.466 1.00 71.88 263 ILE A O 1
ATOM 2153 N N . THR A 1 264 ? -32.446 -22.562 13.140 1.00 78.94 264 THR A N 1
ATOM 2154 C CA . THR A 1 264 ? -33.606 -21.993 12.435 1.00 78.94 264 THR A CA 1
ATOM 2155 C C . THR A 1 264 ? -33.896 -22.752 11.136 1.00 78.94 264 THR A C 1
ATOM 2157 O O . THR A 1 264 ? -35.004 -23.254 10.961 1.00 78.94 264 THR A O 1
ATOM 2160 N N . LYS A 1 265 ? -32.877 -22.971 10.294 1.00 78.69 265 LYS A N 1
ATOM 2161 C CA . LYS A 1 265 ? -33.004 -23.754 9.049 1.00 78.69 265 LYS A CA 1
ATOM 2162 C C . LYS A 1 265 ? -33.437 -25.201 9.287 1.00 78.69 265 LYS A C 1
ATOM 2164 O O . LYS A 1 265 ? -34.152 -25.783 8.475 1.00 78.69 265 LYS A O 1
ATOM 2169 N N . LEU A 1 266 ? -33.000 -25.807 10.392 1.00 72.88 266 LEU A N 1
ATOM 2170 C CA . LEU A 1 266 ? -33.388 -27.176 10.731 1.00 72.88 266 LEU A CA 1
ATOM 2171 C C . LEU A 1 266 ? -34.858 -27.270 11.155 1.00 72.88 266 LEU A C 1
ATOM 2173 O O . LEU A 1 266 ? -35.521 -28.257 10.846 1.00 72.88 266 LEU A O 1
ATOM 2177 N N . ASN A 1 267 ? -35.359 -26.260 11.870 1.00 71.88 267 ASN A N 1
ATOM 2178 C CA . ASN A 1 267 ? -36.761 -26.191 12.273 1.00 71.88 267 ASN A CA 1
ATOM 2179 C C . ASN A 1 267 ? -37.687 -25.918 11.081 1.00 71.88 267 ASN A C 1
ATOM 2181 O O . ASN A 1 267 ? -38.784 -26.465 11.042 1.00 71.88 267 ASN A O 1
ATOM 2185 N N . GLU A 1 268 ? -37.234 -25.158 10.083 1.00 78.25 268 GLU A N 1
ATOM 2186 C CA . GLU A 1 268 ? -37.966 -24.963 8.823 1.00 78.25 268 GLU A CA 1
ATOM 2187 C C . GLU A 1 268 ? -38.117 -26.274 8.027 1.00 78.25 268 GLU A C 1
ATOM 2189 O O . GLU A 1 268 ? -39.159 -26.517 7.429 1.00 78.25 268 GLU A O 1
ATOM 2194 N N . LEU A 1 269 ? -37.129 -27.177 8.090 1.00 65.62 269 LEU A N 1
ATOM 2195 C CA . LEU A 1 269 ? -37.158 -28.493 7.424 1.00 65.62 269 LEU A CA 1
ATOM 2196 C C . LEU A 1 269 ? -38.021 -29.557 8.130 1.00 65.62 269 LEU A C 1
ATOM 2198 O O . LEU A 1 269 ? -38.150 -30.675 7.622 1.00 65.62 269 LEU A O 1
ATOM 2202 N N . LYS A 1 270 ? -38.569 -29.249 9.312 1.00 63.34 2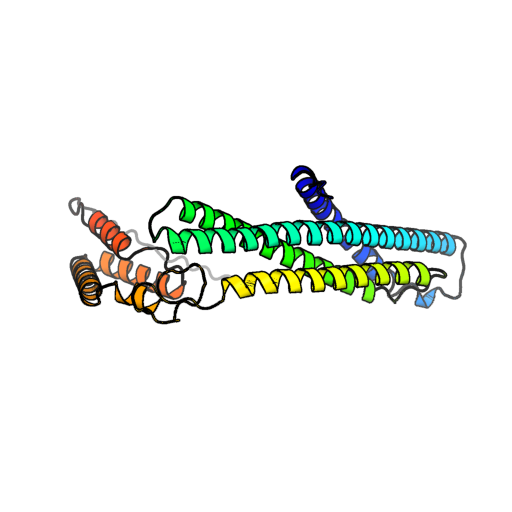70 LYS A N 1
ATOM 2203 C CA . LYS A 1 270 ? -39.479 -30.142 10.050 1.00 63.34 270 LYS A CA 1
ATOM 2204 C C . LYS A 1 270 ? -40.942 -30.019 9.615 1.00 63.34 270 LYS A C 1
ATOM 2206 O O . LYS A 1 270 ? -41.762 -30.781 10.118 1.00 63.34 270 LYS A O 1
ATOM 2211 N N . VAL A 1 271 ? -41.279 -29.080 8.732 1.00 55.81 271 VAL A N 1
ATOM 2212 C CA . VAL A 1 271 ? -42.662 -28.863 8.295 1.00 55.81 271 VAL A CA 1
ATOM 2213 C C . VAL A 1 271 ? -42.950 -29.679 7.028 1.00 55.81 271 VAL A C 1
ATOM 2215 O O . VAL A 1 271 ? -42.270 -29.515 6.021 1.00 55.81 271 VAL A O 1
ATOM 2218 N N . GLU A 1 272 ? -43.969 -30.537 7.154 1.00 55.00 272 GLU A N 1
ATOM 2219 C CA . GLU A 1 272 ? -44.661 -31.374 6.154 1.00 55.00 272 GLU A CA 1
ATOM 2220 C C . GLU A 1 272 ? -43.959 -32.679 5.716 1.00 55.00 272 GLU A C 1
ATOM 2222 O O . GLU A 1 272 ? -43.246 -32.758 4.719 1.00 55.00 272 GLU A O 1
ATOM 2227 N N . GLU A 1 273 ? -44.229 -33.743 6.485 1.00 52.81 273 GLU A N 1
ATOM 2228 C CA . GLU A 1 273 ? -44.243 -35.136 6.022 1.00 52.81 273 GLU A CA 1
ATOM 2229 C C . GLU A 1 273 ? -45.705 -35.589 6.006 1.00 52.81 273 GLU A C 1
ATOM 2231 O O . GLU A 1 273 ? -46.195 -36.103 7.000 1.00 52.81 273 GLU A O 1
ATOM 2236 N N . ASP A 1 274 ? -46.396 -35.313 4.906 1.00 54.81 274 ASP A N 1
ATOM 2237 C CA . ASP A 1 274 ? -47.626 -35.989 4.490 1.00 54.81 274 ASP A CA 1
ATOM 2238 C C . ASP A 1 274 ? -47.773 -35.706 2.997 1.00 54.81 274 ASP A C 1
ATOM 2240 O O . ASP A 1 274 ? -48.356 -34.692 2.647 1.00 54.81 274 ASP A O 1
ATOM 2244 N N . LEU A 1 275 ? -47.182 -36.532 2.132 1.00 48.41 275 LEU A N 1
ATOM 2245 C CA . LEU A 1 275 ? -47.697 -36.859 0.798 1.00 48.41 275 LEU A CA 1
ATOM 2246 C C . LEU A 1 275 ? -46.876 -38.034 0.243 1.00 48.41 275 LEU A C 1
ATOM 2248 O O . LEU A 1 275 ? -45.649 -37.980 0.173 1.00 48.41 275 LEU A O 1
ATOM 2252 N N . ASP A 1 276 ? -47.603 -39.101 -0.075 1.00 56.12 276 ASP A N 1
ATOM 2253 C CA . ASP A 1 276 ? -47.154 -40.343 -0.692 1.00 56.12 276 ASP A CA 1
ATOM 2254 C C . ASP A 1 276 ? -46.338 -40.077 -1.966 1.00 56.12 276 ASP A C 1
ATOM 2256 O O . ASP A 1 276 ? -46.886 -39.559 -2.937 1.00 56.12 276 ASP A O 1
ATOM 2260 N N . ASP A 1 277 ? -45.062 -40.471 -1.991 1.00 46.47 277 ASP A N 1
ATOM 2261 C CA . ASP A 1 277 ? -44.294 -40.567 -3.236 1.00 46.47 277 ASP A CA 1
ATOM 2262 C C . ASP A 1 277 ? -43.908 -42.028 -3.480 1.00 46.47 277 ASP A C 1
ATOM 2264 O O . ASP A 1 277 ? -43.014 -42.599 -2.851 1.00 46.47 277 ASP A O 1
ATOM 2268 N N . ASP A 1 278 ? -44.711 -42.575 -4.386 1.00 53.75 278 ASP A N 1
ATOM 2269 C CA . ASP A 1 278 ? -44.722 -43.866 -5.055 1.00 53.75 278 ASP A CA 1
ATOM 2270 C C . ASP A 1 278 ? -43.343 -44.281 -5.596 1.00 53.75 278 ASP A C 1
ATOM 2272 O O . ASP A 1 278 ? -42.597 -43.486 -6.178 1.00 53.75 278 ASP A O 1
ATOM 2276 N N . ASP A 1 279 ? -43.024 -45.557 -5.390 1.00 55.72 279 ASP A N 1
ATOM 2277 C CA . ASP A 1 279 ? -41.783 -46.223 -5.769 1.00 55.72 279 ASP A CA 1
ATOM 2278 C C . ASP A 1 279 ? -41.642 -46.297 -7.302 1.00 55.72 279 ASP A C 1
ATOM 2280 O O . ASP A 1 279 ? -42.177 -47.184 -7.968 1.00 55.72 279 ASP A O 1
ATOM 2284 N N . GLY A 1 280 ? -40.875 -45.368 -7.873 1.00 51.62 280 GLY A N 1
ATOM 2285 C CA . GLY A 1 280 ? -40.406 -45.421 -9.258 1.00 51.62 280 GLY A CA 1
ATOM 2286 C C . GLY A 1 280 ? -39.009 -46.033 -9.363 1.00 51.62 280 GLY A C 1
ATOM 2287 O O . GLY A 1 280 ? -38.026 -45.301 -9.489 1.00 51.62 280 GLY A O 1
ATOM 2288 N N . ASP A 1 281 ? -38.925 -47.363 -9.316 1.00 53.50 281 ASP A N 1
ATOM 2289 C CA . ASP A 1 281 ? -37.744 -48.136 -9.720 1.00 53.50 281 ASP A CA 1
ATOM 2290 C C . ASP A 1 281 ? -37.478 -47.930 -11.227 1.00 53.50 281 ASP A C 1
ATOM 2292 O O . ASP A 1 281 ? -38.022 -48.642 -12.072 1.00 53.50 281 ASP A O 1
ATOM 2296 N N . GLU A 1 282 ? -36.633 -46.957 -11.587 1.00 56.91 282 GLU A N 1
ATOM 2297 C CA . GLU A 1 282 ? -36.054 -46.882 -12.934 1.00 56.91 282 GLU A CA 1
ATOM 2298 C C . GLU A 1 282 ? -34.651 -47.503 -12.962 1.00 56.91 282 GLU A C 1
ATOM 2300 O O . GLU A 1 282 ? -33.640 -46.935 -12.540 1.00 56.91 282 GLU A O 1
ATOM 2305 N N . ASP A 1 283 ? -34.671 -48.724 -13.485 1.00 54.06 283 ASP A N 1
ATOM 2306 C CA . ASP A 1 283 ? -33.605 -49.632 -13.882 1.00 54.06 283 ASP A CA 1
ATOM 2307 C C . ASP A 1 283 ? -32.510 -48.918 -14.710 1.00 54.06 283 ASP A C 1
ATOM 2309 O O . ASP A 1 283 ? -32.652 -48.675 -15.912 1.00 54.06 283 ASP A O 1
ATOM 2313 N N . PHE A 1 284 ? -31.393 -48.552 -14.073 1.00 53.84 284 PHE A N 1
ATOM 2314 C CA . PHE A 1 284 ? -30.228 -47.984 -14.761 1.00 53.84 284 PHE A CA 1
ATOM 2315 C C . PHE A 1 284 ? -29.327 -49.121 -15.255 1.00 53.84 284 PHE A C 1
ATOM 2317 O O . PHE A 1 284 ? -28.331 -49.474 -14.624 1.00 53.84 284 PHE A O 1
ATOM 2324 N N . SER A 1 285 ? -29.718 -49.723 -16.378 1.00 59.06 285 SER A N 1
ATOM 2325 C CA . SER A 1 285 ? -28.941 -50.758 -17.056 1.00 59.06 285 SER A CA 1
ATOM 2326 C C . SER A 1 285 ? -27.615 -50.213 -17.597 1.00 59.06 285 SER A C 1
ATOM 2328 O O . SER A 1 285 ? -27.578 -49.189 -18.283 1.00 59.06 285 SER A O 1
ATOM 2330 N N . ASP A 1 286 ? -26.558 -50.969 -17.311 1.00 57.53 286 ASP A N 1
ATOM 2331 C CA . ASP A 1 286 ? -25.180 -50.848 -17.778 1.00 57.53 286 ASP A CA 1
ATOM 2332 C C . ASP A 1 286 ? -25.029 -50.455 -19.258 1.00 57.53 286 ASP A C 1
ATOM 2334 O O . ASP A 1 286 ? -25.569 -51.101 -20.158 1.00 57.53 286 ASP A O 1
ATOM 2338 N N . LEU A 1 287 ? -24.179 -49.458 -19.517 1.00 58.09 287 LEU A N 1
ATOM 2339 C CA . LEU A 1 287 ? -23.568 -49.244 -20.829 1.00 58.09 287 LEU A CA 1
ATOM 2340 C C . LEU A 1 287 ? -22.052 -49.144 -20.674 1.00 58.09 287 LEU A C 1
ATOM 2342 O O . LEU A 1 287 ? -21.449 -48.080 -20.540 1.00 58.09 287 LEU A O 1
ATOM 2346 N N . ASP A 1 288 ? -21.483 -50.342 -20.672 1.00 54.44 288 ASP A N 1
ATOM 2347 C CA . ASP A 1 288 ? -20.093 -50.669 -20.929 1.00 54.44 288 ASP A CA 1
ATOM 2348 C C . ASP A 1 288 ? -19.720 -50.201 -22.349 1.00 54.44 288 ASP A C 1
ATOM 2350 O O . ASP A 1 288 ? -20.381 -50.550 -23.329 1.00 54.44 288 ASP A O 1
ATOM 2354 N N . SER A 1 289 ? -18.678 -49.382 -22.483 1.00 67.38 289 SER A N 1
ATOM 2355 C CA . SER A 1 289 ? -18.070 -49.092 -23.785 1.00 67.38 289 SER A CA 1
ATOM 2356 C C . SER A 1 289 ? -16.583 -48.822 -23.607 1.00 67.38 289 SER A C 1
ATOM 2358 O O . SER A 1 289 ? -16.114 -47.683 -23.591 1.00 67.38 289 SER A O 1
ATOM 2360 N N . SER A 1 290 ? -15.832 -49.914 -23.502 1.00 65.12 290 SER A N 1
ATOM 2361 C CA . SER A 1 290 ? -14.408 -49.970 -23.809 1.00 65.12 290 SER A CA 1
ATOM 2362 C C . SER A 1 290 ? -14.131 -49.445 -25.222 1.00 65.12 290 SER A C 1
ATOM 2364 O O . SER A 1 290 ? -14.752 -49.907 -26.179 1.00 65.12 290 SER A O 1
ATOM 2366 N N . CYS A 1 291 ? -13.148 -48.558 -25.371 1.00 56.28 291 CYS A N 1
ATOM 2367 C CA . CYS A 1 291 ? -12.463 -48.360 -26.645 1.00 56.28 291 CYS A CA 1
ATOM 2368 C C . CYS A 1 291 ? -10.957 -48.486 -26.394 1.00 56.28 291 CYS A C 1
ATOM 2370 O O . CYS A 1 291 ? -10.358 -47.659 -25.705 1.00 56.28 291 CYS A O 1
ATOM 2372 N N . SER A 1 292 ? -10.392 -49.580 -26.896 1.00 66.94 292 SER A N 1
ATOM 2373 C CA . SER A 1 292 ? -8.961 -49.811 -27.060 1.00 66.94 292 SER A CA 1
ATOM 2374 C C . SER A 1 292 ? -8.591 -49.449 -28.495 1.00 66.94 292 SER A C 1
ATOM 2376 O O . SER A 1 292 ? -9.234 -49.954 -29.413 1.00 66.94 292 SER A O 1
ATOM 2378 N N . ASP A 1 293 ? -7.630 -48.541 -28.663 1.00 55.09 293 ASP A N 1
ATOM 2379 C CA . ASP A 1 293 ? -6.367 -48.721 -29.409 1.00 55.09 293 ASP A CA 1
ATOM 2380 C C . ASP A 1 293 ? -5.567 -47.406 -29.425 1.00 55.09 293 ASP A C 1
ATOM 2382 O O . ASP A 1 293 ? -6.150 -46.341 -29.740 1.00 55.09 293 ASP A O 1
#

Radius of gyration: 32.31 Å; chains: 1; bounding box: 80×77×80 Å

Foldseek 3Di:
DDDPPPDPVVVVVLVVVVVVVVVVLVVLVVVVVVPPPPPPVPPPPDDDVVVVVVVVVVVVSVVVSLVSLVVVLVSLLVLLVSLLVLLLVLLVVLLVLLVVCVVPDDDDPSVVVNVVSVVSNVVSVVSNVVSVVVLVVSVVVLVPPPPDDDPPVVVSSVVSVVSSVVSVVSSVVSVVSSVVSVVSQQQFDQAPPPRDSQRRGSNDNHHPCRVVVVCPVVVVVVLVVVVVVLLVPDDPVVSVVVVVVVVVCVVVVPPPDDSVNVVVVSVVVVPDDDDDDDDDPDDPDDDDDDDDD

Sequence (293 aa):
MFRQVFSPRCLKTIHATLKCFVPKLIKVRYLTQLSFGVVYAQHINLRTPENLEHEEDLRRATLEGENYLSQLICMLRTLILETSIEYQECLIKQIELTKENTKIGPVGKHWDQLTYIRIKANELKDELHKYQALAKNIGDIAENQHSTVFDGKEVVLDKLNGELLKLRKLCDVQLKEIHKYEKQLLEPKTCVKCGQKAVRHAYHVMCIDCVEGAVDKQEQLKLDLELQQLIQSLPERKRRTFIRHMNKQVKEGDSKESKADLITKLNELKVEEDLDDDDGDEDFSDLDSSCSD

pLDDT: mean 74.51, std 16.95, range [29.36, 97.19]

Organism: NCBI:txid1421715

Secondary structure (DSSP, 8-state):
-------HHHHHHHHHHHHHHHHHHHHHHHHHHHHHTTSTTT-TT---HHHHHHHHHHHHHHHHHHHHHHHHHHHHHHHHHHHHHHHHHHHHHHHHHHHHHHHH-S-STHHHHHHHHHHHHHHHHHHHHHHHHHHHHHHHHHHTTTT---TTHHHHHHHHHHHHHHHHHHHHHHHHHHHHHHHHHHSPBPPTTT-SS-BSSTT-SS-HHHHHTTS-HHHHHHHHHHHHHHHHTS-HHHHHHHHHHHHHHHHH----S-HHHHHHHHHHTTS----------------------